Protein AF-A0A8S3I2V0-F1 (afdb_monomer)

InterPro domains:
  IPR012887 GDP-fucose pyrophosphorylase domain [PF07959] (1-203)

Foldseek 3Di:
DDFDPFKDKDFDCPPQPDPPPLPFQKEWEWEWAALVVLLQFKFFLADPVDRQATAAIDGSDHSVVCVVSVQWDDDDPGITGIGTGDMDGDPVLVVLLVVLCVVLVDQPDDDDCRVLQRQLAGPHHHDQQDDDPPDPPPSVSVSSNSNSVSRNPTHYTYRYRHGMDMAGNPDPVSVCCCQQVPDDNNVVVCVVVVNDNQPFDWDDDPVDPDTPGPDDD

Nearest PDB structures (foldseek):
  5mni-assembly2_F  TM=5.816E-01  e=1.303E-03  Escherichia coli K-12
  6v9a-assembly4_J  TM=5.677E-01  e=1.571E-03  Agrobacterium fabrum str. C58
  5w5r-assembly5_F  TM=5.601E-01  e=3.536E-03  Agrobacterium tumefaciens
  6shj-assembly1_B  TM=5.048E-01  e=1.015E-03  Escherichia coli
  6shj-assembly1_C  TM=6.170E-01  e=5.141E-03  Escherichia coli

pLDDT: mean 84.24, std 15.94, range [34.03, 98.38]

Radius of gyration: 20.26 Å; Cα contacts (8 Å, |Δi|>4): 371; chains: 1; bounding box: 52×44×58 Å

Sequence (217 aa):
FLCSSDTIELFDESHANTNWLLTDDFVAFAHPSSLTVGTQHGVFVLDPTDKKKCICVLQKPTIEQMKIHKAIWCHGEEEFVYTDSLFYFNMNVAQRLADVYRQEHNIQCEIDCYGDFMSALGICPLPRPVTKENDDNQQRTRIKQKIYDILLDCHLQVVILHKSSFNHTGTNDEYLDICCGIGKTGQEIFEELKLEKHVGCKVFDEGRHDTIDFWHG

Structure (mmCIF, N/CA/C/O backbone):
data_AF-A0A8S3I2V0-F1
#
_entry.id   AF-A0A8S3I2V0-F1
#
loop_
_atom_site.group_PDB
_atom_site.id
_atom_site.type_symbol
_atom_site.label_atom_id
_atom_site.label_alt_id
_atom_site.label_comp_id
_atom_site.label_asym_id
_atom_site.label_entity_id
_atom_site.label_seq_id
_atom_site.pdbx_PDB_ins_code
_atom_site.Cartn_x
_atom_site.Cartn_y
_atom_site.Cartn_z
_atom_site.occupancy
_atom_site.B_iso_or_equiv
_atom_site.auth_seq_id
_atom_site.auth_comp_id
_atom_site.auth_asym_id
_atom_site.auth_atom_id
_atom_site.pdbx_PDB_model_num
ATOM 1 N N . PHE A 1 1 ? -11.071 -8.416 -2.526 1.00 74.62 1 PHE A N 1
ATOM 2 C CA . PHE A 1 1 ? -9.981 -7.541 -2.980 1.00 74.62 1 PHE A CA 1
ATOM 3 C C . PHE A 1 1 ? -10.517 -6.134 -3.090 1.00 74.62 1 PHE A C 1
ATOM 5 O O . PHE A 1 1 ? -11.664 -5.971 -3.489 1.00 74.62 1 PHE A O 1
ATOM 12 N N . LEU A 1 2 ? -9.715 -5.169 -2.671 1.00 81.88 2 LEU A N 1
ATOM 13 C CA . LEU A 1 2 ? -9.926 -3.742 -2.792 1.00 81.88 2 LEU A CA 1
ATOM 14 C C . LEU A 1 2 ? -8.797 -3.215 -3.685 1.00 81.88 2 LEU A C 1
ATOM 16 O O . LEU A 1 2 ? -7.630 -3.511 -3.430 1.00 81.88 2 LEU A O 1
ATOM 20 N N . CYS A 1 3 ? -9.164 -2.502 -4.737 1.00 81.25 3 CYS A N 1
ATOM 21 C CA . CYS A 1 3 ? -8.258 -1.888 -5.703 1.00 81.25 3 CYS A CA 1
ATOM 22 C C . CYS A 1 3 ? -8.858 -0.549 -6.131 1.00 81.25 3 CYS A C 1
ATOM 24 O O . CYS A 1 3 ? -10.050 -0.307 -5.888 1.00 81.25 3 CYS A O 1
ATOM 26 N N . SER A 1 4 ? -8.054 0.304 -6.761 1.00 80.56 4 SER A N 1
ATOM 27 C CA . SER A 1 4 ? -8.584 1.508 -7.386 1.00 80.56 4 SER A CA 1
ATOM 28 C C . SER A 1 4 ? -9.512 1.133 -8.543 1.00 80.56 4 SER A C 1
ATOM 30 O O . SER A 1 4 ? -9.286 0.154 -9.253 1.00 80.56 4 SER A O 1
ATOM 32 N N . SER A 1 5 ? -10.593 1.889 -8.730 1.00 78.75 5 SER A N 1
ATOM 33 C CA . SER A 1 5 ? -11.563 1.608 -9.799 1.00 78.75 5 SER A CA 1
ATOM 34 C C . SER A 1 5 ? -11.052 1.976 -11.192 1.00 78.75 5 SER A C 1
ATOM 36 O O . SER A 1 5 ? -11.637 1.561 -12.187 1.00 78.75 5 SER A O 1
ATOM 38 N N . ASP A 1 6 ? -10.002 2.785 -11.254 1.00 81.62 6 ASP A N 1
ATOM 39 C CA . ASP A 1 6 ? -9.389 3.338 -12.456 1.00 81.62 6 ASP A CA 1
ATOM 40 C C . ASP A 1 6 ? -8.032 2.688 -12.751 1.00 81.62 6 ASP A C 1
ATOM 42 O O . ASP A 1 6 ? -7.135 3.344 -13.265 1.00 81.62 6 ASP A O 1
ATOM 46 N N . THR A 1 7 ? -7.839 1.415 -12.394 1.00 83.62 7 THR A N 1
ATOM 47 C CA . THR A 1 7 ? -6.552 0.736 -12.596 1.00 83.62 7 THR A CA 1
ATOM 48 C C . THR A 1 7 ? -6.709 -0.635 -13.229 1.00 83.62 7 THR A C 1
ATOM 50 O O . THR A 1 7 ? -7.611 -1.395 -12.872 1.00 83.62 7 THR A O 1
ATOM 53 N N . ILE A 1 8 ? -5.792 -0.971 -14.138 1.00 83.44 8 ILE A N 1
ATOM 54 C CA . ILE A 1 8 ? -5.632 -2.315 -14.698 1.00 83.44 8 ILE A CA 1
ATOM 55 C C . ILE A 1 8 ? -4.297 -2.889 -14.228 1.00 83.44 8 ILE A C 1
ATOM 57 O O . ILE A 1 8 ? -3.233 -2.322 -14.494 1.00 83.44 8 ILE A O 1
ATOM 61 N N . GLU A 1 9 ? -4.369 -4.039 -13.562 1.00 85.69 9 GLU A N 1
ATOM 62 C CA . GLU A 1 9 ? -3.207 -4.775 -13.069 1.00 85.69 9 GLU A CA 1
ATOM 63 C C . GLU A 1 9 ? -2.956 -6.015 -13.921 1.00 85.69 9 GLU A C 1
ATOM 65 O O . GLU A 1 9 ? -3.823 -6.883 -14.051 1.00 85.69 9 GLU A O 1
ATOM 70 N N . LEU A 1 10 ? -1.751 -6.107 -14.479 1.00 84.62 10 LEU A N 1
ATOM 71 C CA . LEU A 1 10 ? -1.267 -7.295 -15.173 1.00 84.62 10 LEU A CA 1
ATOM 72 C C . LEU A 1 10 ? -0.102 -7.866 -14.377 1.00 84.62 10 LEU A C 1
ATOM 74 O O . LEU A 1 10 ? 0.775 -7.131 -13.923 1.00 84.62 10 LEU A O 1
ATOM 78 N N . PHE A 1 11 ? -0.079 -9.178 -14.186 1.00 84.94 11 PHE A N 1
ATOM 79 C CA . PHE A 1 11 ? 1.040 -9.842 -13.535 1.00 84.94 11 PHE A CA 1
ATOM 80 C C . PHE A 1 11 ? 1.212 -11.265 -14.045 1.00 84.94 11 PHE A C 1
ATOM 82 O O . PHE A 1 11 ? 0.258 -11.950 -14.412 1.00 84.94 11 PHE A O 1
ATOM 89 N N . ASP A 1 12 ? 2.461 -11.712 -14.037 1.00 82.88 12 ASP A N 1
ATOM 90 C CA . ASP A 1 12 ? 2.842 -13.047 -14.466 1.00 82.88 12 ASP A CA 1
ATOM 91 C C . ASP A 1 12 ? 2.892 -14.002 -13.264 1.00 82.88 12 ASP A C 1
ATOM 93 O O . ASP A 1 12 ? 3.769 -13.906 -12.400 1.00 82.88 12 ASP A O 1
ATOM 97 N N . GLU A 1 13 ? 1.958 -14.953 -13.227 1.00 76.19 13 GLU A N 1
ATOM 98 C CA . GLU A 1 13 ? 1.896 -15.997 -12.198 1.00 76.19 13 GLU A CA 1
ATOM 99 C C . GLU A 1 13 ? 2.960 -17.094 -12.404 1.00 76.19 13 GLU A C 1
ATOM 101 O O . GLU A 1 13 ? 3.337 -17.779 -11.456 1.00 76.19 13 GLU A O 1
ATOM 106 N N . SER A 1 14 ? 3.522 -17.251 -13.610 1.00 69.06 14 SER A N 1
ATOM 107 C CA . SER A 1 14 ? 4.380 -18.399 -13.959 1.00 69.06 14 SER A CA 1
ATOM 108 C C . SER A 1 14 ? 5.682 -18.479 -13.152 1.00 69.06 14 SER A C 1
ATOM 110 O O . SER A 1 14 ? 6.210 -19.567 -12.909 1.00 69.06 14 SER A O 1
ATOM 112 N N . HIS A 1 15 ? 6.192 -17.333 -12.698 1.00 57.44 15 HIS A N 1
ATOM 113 C CA . HIS A 1 15 ? 7.356 -17.231 -11.808 1.00 57.44 15 HIS A CA 1
ATOM 114 C C . HIS A 1 15 ? 6.981 -16.916 -10.367 1.00 57.44 15 HIS A C 1
ATOM 116 O O . HIS A 1 15 ? 7.826 -16.924 -9.465 1.00 57.44 15 HIS A O 1
ATOM 122 N N . ALA A 1 16 ? 5.711 -16.620 -10.152 1.00 55.66 16 ALA A N 1
ATOM 123 C CA . ALA A 1 16 ? 5.170 -16.341 -8.861 1.00 55.66 16 ALA A CA 1
ATOM 124 C C . ALA A 1 16 ? 4.926 -17.718 -8.227 1.00 55.66 16 ALA A C 1
ATOM 126 O O . ALA A 1 16 ? 3.899 -18.348 -8.452 1.00 55.66 16 ALA A O 1
ATOM 127 N N . ASN A 1 17 ? 5.895 -18.220 -7.447 1.00 53.06 17 ASN A N 1
ATOM 128 C CA . ASN A 1 17 ? 5.735 -19.408 -6.594 1.00 53.06 17 ASN A CA 1
ATOM 129 C C . ASN A 1 17 ? 4.750 -19.064 -5.457 1.00 53.06 17 ASN A C 1
ATOM 131 O O . ASN A 1 17 ? 5.091 -18.963 -4.275 1.00 53.06 17 ASN A O 1
ATOM 135 N N . THR A 1 18 ? 3.542 -18.701 -5.865 1.00 56.50 18 THR A N 1
ATOM 136 C CA . THR A 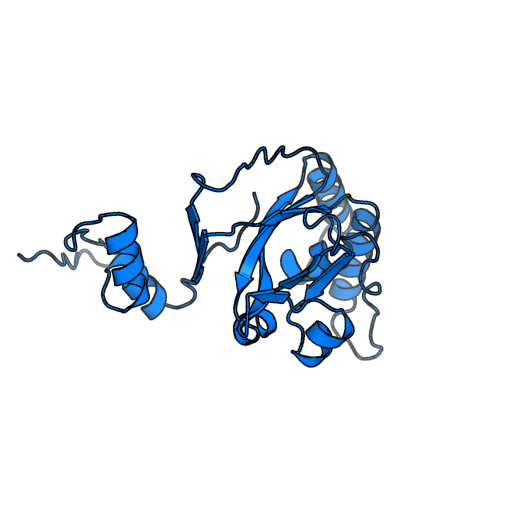1 18 ? 2.615 -17.859 -5.140 1.00 56.50 18 THR A CA 1
ATOM 137 C C . THR A 1 18 ? 1.563 -18.772 -4.567 1.00 56.50 18 THR A C 1
ATOM 139 O O . THR A 1 18 ? 0.452 -18.925 -5.049 1.00 56.50 18 THR A O 1
ATOM 142 N N . ASN A 1 19 ? 1.931 -19.395 -3.456 1.00 59.22 19 ASN A N 1
ATOM 143 C CA . ASN A 1 19 ? 0.922 -19.833 -2.514 1.00 59.22 19 ASN A CA 1
ATOM 144 C C . ASN A 1 19 ? 0.487 -18.587 -1.723 1.00 59.22 19 ASN A C 1
ATOM 146 O O . ASN A 1 19 ? 0.915 -18.377 -0.584 1.00 59.22 19 ASN A O 1
ATOM 150 N N . TRP A 1 20 ? -0.252 -17.685 -2.382 1.00 69.38 20 TRP A N 1
ATOM 151 C CA . TRP A 1 20 ? -0.827 -16.493 -1.760 1.00 69.38 20 TRP A CA 1
ATOM 152 C C . TRP A 1 20 ? -2.083 -16.903 -0.993 1.00 69.38 20 TRP A C 1
ATOM 154 O O . TRP A 1 20 ? -3.217 -16.646 -1.378 1.00 69.38 20 TRP A O 1
ATOM 164 N N . LEU A 1 21 ? -1.871 -17.622 0.106 1.00 72.94 21 LEU A N 1
ATOM 165 C CA . LEU A 1 21 ? -2.943 -17.947 1.031 1.00 72.94 21 LEU A CA 1
ATOM 166 C C . LEU A 1 21 ? -3.463 -16.642 1.644 1.00 72.94 21 LEU A C 1
ATOM 168 O O . LEU A 1 21 ? -2.719 -15.922 2.301 1.00 72.94 21 LEU A O 1
ATOM 172 N N . LEU A 1 22 ? -4.746 -16.346 1.430 1.00 81.19 22 LEU A N 1
ATOM 173 C CA . LEU A 1 22 ? -5.443 -15.200 2.025 1.00 81.19 22 LEU A CA 1
ATOM 174 C C . LEU A 1 22 ? -5.772 -15.458 3.505 1.00 81.19 22 LEU A C 1
ATOM 176 O O . LEU A 1 22 ? -6.939 -15.462 3.901 1.00 81.19 22 LEU A O 1
ATOM 180 N N . THR A 1 23 ? -4.753 -15.773 4.303 1.00 82.50 23 THR A N 1
ATOM 181 C CA . THR A 1 23 ? -4.916 -16.224 5.694 1.00 82.50 23 THR A CA 1
ATOM 182 C C . THR A 1 23 ? -4.760 -15.115 6.722 1.00 82.50 23 THR A C 1
ATOM 184 O O . THR A 1 23 ? -5.344 -15.231 7.796 1.00 82.50 23 THR A O 1
ATOM 187 N N . ASP A 1 24 ? -4.011 -14.061 6.401 1.00 90.38 24 ASP A N 1
ATOM 188 C CA . ASP A 1 24 ? -3.806 -12.929 7.307 1.00 90.38 24 ASP A CA 1
ATOM 189 C C . ASP A 1 24 ? -4.970 -11.926 7.254 1.00 90.38 24 ASP A C 1
ATOM 191 O O . ASP A 1 24 ? -5.855 -11.995 6.391 1.00 90.38 24 ASP A O 1
ATOM 195 N N . ASP A 1 25 ? -4.993 -10.998 8.216 1.00 95.88 25 ASP A N 1
ATOM 196 C CA . ASP A 1 25 ? -6.011 -9.947 8.278 1.00 95.88 25 ASP A CA 1
ATOM 197 C C . ASP A 1 25 ? -5.986 -9.069 7.038 1.00 95.88 25 ASP A C 1
ATOM 199 O O . ASP A 1 25 ? -7.052 -8.758 6.508 1.00 95.88 25 ASP A O 1
ATOM 203 N N . PHE A 1 26 ? -4.780 -8.740 6.571 1.00 96.31 26 PHE A N 1
ATOM 204 C CA . PHE A 1 26 ? -4.513 -8.071 5.311 1.00 96.31 26 PHE A CA 1
ATOM 205 C C . PHE A 1 26 ? -3.513 -8.862 4.471 1.00 96.31 26 PHE A C 1
ATOM 207 O O . PHE A 1 26 ? -2.473 -9.307 4.959 1.00 96.31 26 PHE A O 1
ATOM 214 N N . VAL A 1 27 ? -3.795 -8.946 3.173 1.00 94.69 27 VAL A N 1
ATOM 215 C CA . VAL A 1 27 ? -2.834 -9.388 2.160 1.00 94.69 27 VAL A CA 1
ATOM 216 C C . VAL A 1 27 ? -2.742 -8.304 1.100 1.00 94.69 27 VAL A C 1
ATOM 218 O O . VAL A 1 27 ? -3.693 -8.098 0.348 1.00 94.69 27 VAL A O 1
ATOM 221 N N . ALA A 1 28 ? -1.620 -7.594 1.060 1.00 94.19 28 ALA A N 1
ATOM 222 C CA . ALA A 1 28 ? -1.368 -6.531 0.096 1.00 94.19 28 ALA A CA 1
ATOM 223 C C . ALA A 1 28 ? -0.435 -7.003 -1.018 1.00 94.19 28 ALA A C 1
ATOM 225 O O . ALA A 1 28 ? 0.436 -7.848 -0.804 1.00 94.19 28 ALA A O 1
ATOM 226 N N . PHE A 1 29 ? -0.625 -6.447 -2.206 1.00 92.56 29 PHE A N 1
ATOM 227 C CA . PHE A 1 29 ? 0.135 -6.792 -3.394 1.00 92.56 29 PHE A CA 1
ATOM 228 C C . PHE A 1 29 ? 1.067 -5.636 -3.725 1.00 92.56 29 PHE A C 1
ATOM 230 O O . PHE A 1 29 ? 0.702 -4.465 -3.613 1.00 92.56 29 PHE A O 1
ATOM 237 N N . ALA A 1 30 ? 2.311 -5.990 -4.029 1.00 93.19 30 ALA A N 1
ATOM 238 C CA . ALA A 1 30 ? 3.397 -5.044 -4.166 1.00 93.19 30 ALA A CA 1
ATOM 239 C C . ALA A 1 30 ? 4.087 -5.173 -5.519 1.00 93.19 30 ALA A C 1
ATOM 241 O O . ALA A 1 30 ? 4.508 -6.268 -5.907 1.00 93.19 30 ALA A O 1
ATOM 242 N N . HIS A 1 31 ? 4.280 -4.035 -6.178 1.00 92.31 31 HIS A N 1
ATOM 243 C CA . HIS A 1 31 ? 4.950 -3.942 -7.472 1.00 92.31 31 HIS A CA 1
ATOM 244 C C . HIS A 1 31 ? 6.342 -3.328 -7.308 1.00 92.31 31 HIS A C 1
ATOM 246 O O . HIS A 1 31 ? 6.478 -2.335 -6.589 1.00 92.31 31 HIS A O 1
ATOM 252 N N . PRO A 1 32 ? 7.388 -3.882 -7.948 1.00 93.44 32 PRO A N 1
ATOM 253 C CA . PRO A 1 32 ? 8.646 -3.167 -8.089 1.00 93.44 32 PRO A CA 1
ATOM 254 C C . PRO A 1 32 ? 8.429 -1.944 -8.990 1.00 93.44 32 PRO A C 1
ATOM 256 O O . PRO A 1 32 ? 8.046 -2.072 -10.149 1.00 93.44 32 PRO A O 1
ATOM 259 N N . SER A 1 33 ? 8.702 -0.763 -8.449 1.00 94.00 33 SER A N 1
ATOM 260 C CA . SER A 1 33 ? 8.415 0.524 -9.077 1.00 94.00 33 SER A CA 1
ATOM 261 C C . SER A 1 33 ? 9.605 1.467 -8.968 1.00 94.00 33 SER A C 1
ATOM 263 O O . SER A 1 33 ? 10.421 1.370 -8.047 1.00 94.00 33 SER A O 1
ATOM 265 N N . SER A 1 34 ? 9.693 2.425 -9.892 1.00 95.25 34 SER A N 1
ATOM 266 C CA . SER A 1 34 ? 10.702 3.482 -9.810 1.00 95.25 34 SER A CA 1
ATOM 267 C C . SER A 1 34 ? 10.489 4.354 -8.568 1.00 95.25 34 SER A C 1
ATOM 269 O O . SER A 1 34 ? 9.375 4.479 -8.049 1.00 95.25 34 SER A O 1
ATOM 271 N N . LEU A 1 35 ? 11.551 5.024 -8.112 1.00 97.12 35 LEU A N 1
ATOM 272 C CA . LEU A 1 35 ? 11.456 5.952 -6.980 1.00 97.12 35 LEU A CA 1
ATOM 273 C C . LEU A 1 35 ? 10.442 7.074 -7.232 1.00 97.12 35 LEU A C 1
ATOM 275 O O . LEU A 1 35 ? 9.749 7.492 -6.310 1.00 97.12 35 LEU A O 1
ATOM 279 N N . THR A 1 36 ? 10.323 7.535 -8.481 1.00 96.06 36 THR A N 1
ATOM 280 C CA . THR A 1 36 ? 9.356 8.567 -8.874 1.00 96.06 36 THR A CA 1
ATOM 281 C C . THR A 1 36 ? 7.922 8.093 -8.660 1.00 96.06 36 THR A C 1
ATOM 283 O O . THR A 1 36 ? 7.152 8.802 -8.014 1.00 96.06 36 THR A O 1
ATOM 286 N N . VAL A 1 37 ? 7.580 6.880 -9.111 1.00 93.62 37 VAL A N 1
ATOM 287 C CA . VAL A 1 37 ? 6.254 6.279 -8.865 1.00 93.62 37 VAL A CA 1
ATOM 288 C C . VAL A 1 37 ? 6.007 6.127 -7.364 1.00 93.62 37 VAL A C 1
ATOM 290 O O . VAL A 1 37 ? 4.934 6.473 -6.874 1.00 93.62 37 VAL A O 1
ATOM 293 N N . GLY A 1 38 ? 7.030 5.725 -6.604 1.00 96.19 38 GLY A N 1
ATOM 294 C CA . GLY A 1 38 ? 6.955 5.644 -5.146 1.00 96.19 38 GLY A CA 1
ATOM 295 C C . GLY A 1 38 ? 6.522 6.945 -4.465 1.00 96.19 38 GLY A C 1
ATOM 296 O O . GLY A 1 38 ? 5.898 6.892 -3.412 1.00 96.19 38 GLY A O 1
ATOM 297 N N . THR A 1 39 ? 6.805 8.116 -5.047 1.00 96.69 39 THR A N 1
ATOM 298 C CA . THR A 1 39 ? 6.374 9.399 -4.457 1.00 96.69 39 THR A CA 1
ATOM 299 C C . THR A 1 39 ? 4.882 9.684 -4.615 1.00 96.69 39 THR A C 1
ATOM 301 O O . THR A 1 39 ? 4.347 10.578 -3.963 1.00 96.69 39 THR A O 1
ATOM 304 N N . GLN A 1 40 ? 4.203 8.919 -5.467 1.00 92.69 40 GLN A N 1
ATOM 305 C CA . GLN A 1 40 ? 2.785 9.078 -5.786 1.00 92.69 40 GLN A CA 1
ATOM 306 C C . GLN A 1 40 ? 1.916 7.957 -5.198 1.00 92.69 40 GLN A C 1
ATOM 308 O O . GLN A 1 40 ? 0.695 8.101 -5.158 1.00 92.69 40 GLN A O 1
ATOM 313 N N . HIS A 1 41 ? 2.542 6.895 -4.689 1.00 93.56 41 HIS A N 1
ATOM 314 C CA . HIS A 1 41 ? 1.903 5.680 -4.187 1.00 93.56 41 HIS A CA 1
ATOM 315 C C . HIS A 1 41 ? 2.246 5.403 -2.718 1.00 93.56 41 HIS A C 1
ATOM 317 O O . HIS A 1 41 ? 3.121 6.046 -2.124 1.00 93.56 41 HIS A O 1
ATOM 323 N N . GLY A 1 42 ? 1.551 4.444 -2.112 1.00 95.31 42 GLY A N 1
ATOM 324 C CA . GLY A 1 42 ? 2.015 3.819 -0.886 1.00 95.31 42 GLY A CA 1
ATOM 325 C C . GLY A 1 42 ? 3.277 3.000 -1.160 1.00 95.31 42 GLY A C 1
ATOM 326 O O . GLY A 1 42 ? 3.410 2.374 -2.208 1.00 95.31 42 GLY A O 1
ATOM 327 N N . VAL A 1 43 ? 4.235 3.013 -0.234 1.00 97.94 43 VAL A N 1
ATOM 328 C CA . VAL A 1 43 ? 5.491 2.257 -0.336 1.00 97.94 43 VAL A CA 1
ATOM 329 C C . VAL A 1 43 ? 5.625 1.333 0.863 1.00 97.94 43 VAL A C 1
ATOM 331 O O . VAL A 1 43 ? 5.663 1.786 2.010 1.00 97.94 43 VAL A O 1
ATOM 334 N N . PHE A 1 44 ? 5.753 0.036 0.599 1.00 98.00 44 PHE A N 1
ATOM 335 C CA . PHE A 1 44 ? 6.005 -0.961 1.629 1.00 98.00 44 PHE A CA 1
ATOM 336 C C . PHE A 1 44 ? 7.474 -0.956 2.047 1.00 98.00 44 PHE A C 1
ATOM 338 O O . PHE A 1 44 ? 8.386 -1.143 1.236 1.00 98.00 44 PHE A O 1
ATOM 345 N N . VAL A 1 45 ? 7.705 -0.815 3.348 1.00 98.12 45 VAL A N 1
ATOM 346 C CA . VAL A 1 45 ? 9.009 -1.064 3.960 1.00 98.12 45 VAL A CA 1
ATOM 347 C C . VAL A 1 45 ? 9.040 -2.528 4.371 1.00 98.12 45 VAL A C 1
ATOM 349 O O . VAL A 1 45 ? 8.434 -2.897 5.371 1.00 98.12 45 VAL A O 1
ATOM 352 N N . LEU A 1 46 ? 9.699 -3.381 3.590 1.00 97.25 46 LEU A N 1
ATOM 353 C CA . LEU A 1 46 ? 9.707 -4.828 3.833 1.00 97.25 46 LEU A CA 1
ATOM 354 C C . LEU A 1 46 ? 10.884 -5.255 4.710 1.00 97.25 46 LEU A C 1
ATOM 356 O O . LEU A 1 46 ? 11.951 -4.638 4.691 1.00 97.25 46 LEU A O 1
ATOM 360 N N . ASP A 1 47 ? 10.703 -6.345 5.451 1.00 95.44 47 ASP A N 1
ATOM 361 C CA . ASP A 1 47 ? 11.792 -6.969 6.194 1.00 95.44 47 ASP A CA 1
ATOM 362 C C . ASP A 1 47 ? 12.840 -7.544 5.207 1.00 95.44 47 ASP A C 1
ATOM 364 O O . ASP A 1 47 ? 12.485 -8.275 4.274 1.00 95.44 47 ASP A O 1
ATOM 368 N N . PRO A 1 48 ? 14.141 -7.235 5.374 1.00 92.94 48 PRO A N 1
ATOM 369 C CA . PRO A 1 48 ? 15.192 -7.704 4.471 1.00 92.94 48 PRO A CA 1
ATOM 370 C C . PRO A 1 48 ? 15.404 -9.223 4.499 1.00 92.94 48 PRO A C 1
ATOM 372 O O . PRO A 1 48 ? 15.948 -9.779 3.542 1.00 92.94 48 PRO A O 1
ATOM 375 N N . THR A 1 49 ? 14.997 -9.888 5.580 1.00 93.75 49 THR A N 1
ATOM 376 C CA . THR A 1 49 ? 15.126 -11.338 5.780 1.00 93.75 49 THR A CA 1
ATOM 377 C C . THR A 1 49 ? 13.886 -12.107 5.333 1.00 93.75 49 THR A C 1
ATOM 379 O O . THR A 1 49 ? 14.014 -13.230 4.846 1.00 93.75 49 THR A O 1
ATOM 382 N N . ASP A 1 50 ? 12.703 -11.500 5.439 1.00 92.62 50 ASP A N 1
ATOM 383 C CA . ASP A 1 50 ? 11.430 -12.082 5.013 1.00 92.62 50 ASP A CA 1
ATOM 384 C C . ASP A 1 50 ? 10.557 -11.023 4.338 1.00 92.62 50 ASP A C 1
ATOM 386 O O . ASP A 1 50 ? 9.755 -10.342 4.973 1.00 92.62 50 ASP A O 1
ATOM 390 N N . LYS A 1 51 ? 10.674 -10.918 3.013 1.00 89.38 51 LYS A N 1
ATOM 391 C CA . LYS A 1 51 ? 9.978 -9.892 2.225 1.00 89.38 51 LYS A CA 1
ATOM 392 C C . LYS A 1 51 ? 8.448 -10.019 2.225 1.00 89.38 51 LYS A C 1
ATOM 394 O O . LYS A 1 51 ? 7.780 -9.148 1.681 1.00 89.38 51 LYS A O 1
ATOM 399 N N . LYS A 1 52 ? 7.883 -11.081 2.815 1.00 89.88 52 LYS A N 1
ATOM 400 C CA . LYS A 1 52 ? 6.433 -11.178 3.049 1.00 89.88 52 LYS A CA 1
ATOM 401 C C . LYS A 1 52 ? 5.982 -10.325 4.229 1.00 89.88 52 LYS A C 1
ATOM 403 O O . LYS A 1 52 ? 4.797 -10.022 4.338 1.00 89.88 52 LYS A O 1
ATOM 408 N N . LYS A 1 53 ? 6.907 -9.955 5.115 1.00 93.31 53 LYS A N 1
ATOM 409 C CA . LYS A 1 53 ? 6.636 -9.130 6.287 1.00 93.31 53 LYS A CA 1
ATOM 410 C C . LYS A 1 53 ? 6.880 -7.668 5.969 1.00 93.31 53 LYS A C 1
ATOM 412 O O . LYS A 1 53 ? 7.943 -7.284 5.482 1.00 93.31 53 LYS A O 1
ATOM 417 N N . CYS A 1 54 ? 5.893 -6.852 6.308 1.00 96.12 54 CYS A N 1
ATOM 418 C CA . CYS A 1 54 ? 5.971 -5.408 6.195 1.00 96.12 54 CYS A CA 1
ATOM 419 C C . CYS A 1 54 ? 6.294 -4.793 7.560 1.00 96.12 54 CYS A C 1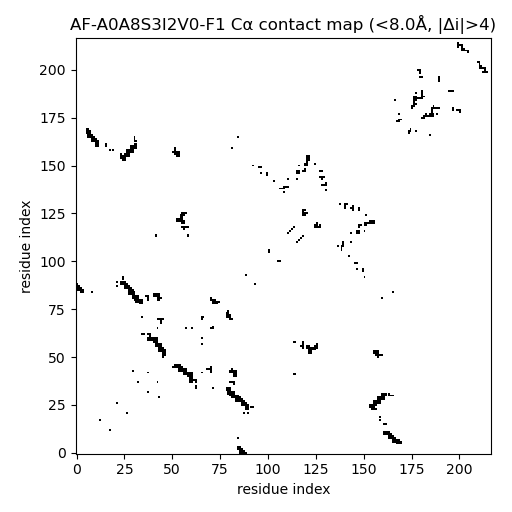
ATOM 421 O O . CYS A 1 54 ? 5.601 -5.041 8.548 1.00 96.12 54 CYS A O 1
ATOM 423 N N . ILE A 1 55 ? 7.337 -3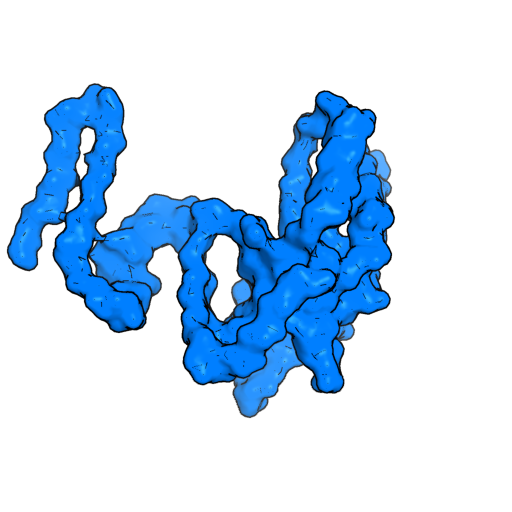.969 7.615 1.00 97.25 55 ILE A N 1
ATOM 424 C CA . ILE A 1 55 ? 7.675 -3.144 8.774 1.00 97.25 55 ILE A CA 1
ATOM 425 C C . ILE A 1 55 ? 6.644 -2.026 8.916 1.00 97.25 55 ILE A C 1
ATOM 427 O O . ILE A 1 55 ? 6.030 -1.908 9.969 1.00 97.25 55 ILE A O 1
ATOM 431 N N . CYS A 1 56 ? 6.415 -1.249 7.858 1.00 96.81 56 CYS A N 1
ATOM 432 C CA . CYS A 1 56 ? 5.395 -0.203 7.808 1.00 96.81 56 CYS A CA 1
ATOM 433 C C . CYS A 1 56 ? 5.061 0.170 6.362 1.00 96.81 56 CYS A C 1
ATOM 435 O O . CYS A 1 56 ? 5.807 -0.170 5.439 1.00 96.81 56 CYS A O 1
ATOM 437 N N . VAL A 1 57 ? 3.956 0.889 6.170 1.00 97.31 57 VAL A N 1
ATOM 438 C CA . VAL A 1 57 ? 3.551 1.414 4.861 1.00 97.31 57 VAL A CA 1
ATOM 439 C C . VAL A 1 57 ? 3.675 2.933 4.864 1.00 97.31 57 VAL A C 1
ATOM 441 O O . VAL A 1 57 ? 2.981 3.624 5.609 1.00 97.31 57 VAL A O 1
ATOM 444 N N . LEU A 1 58 ? 4.566 3.464 4.030 1.00 97.06 58 LEU A N 1
ATOM 445 C CA . LEU A 1 58 ? 4.703 4.901 3.808 1.00 97.06 58 LEU A CA 1
ATOM 446 C C . LEU A 1 58 ? 3.635 5.374 2.826 1.00 97.06 58 LEU A C 1
ATOM 448 O O . LEU A 1 58 ? 3.396 4.701 1.836 1.00 97.06 58 LEU A O 1
ATOM 452 N N . GLN A 1 59 ? 3.029 6.536 3.057 1.00 94.94 59 GLN A N 1
ATOM 453 C CA . GLN A 1 59 ? 1.965 7.067 2.197 1.00 94.94 59 GLN A CA 1
ATOM 454 C C . GLN A 1 59 ? 2.466 8.268 1.400 1.00 94.94 59 GLN A C 1
ATOM 456 O O . GLN A 1 59 ? 2.736 9.316 1.990 1.00 94.94 59 GLN A O 1
ATOM 461 N N . LYS A 1 60 ? 2.612 8.093 0.077 1.00 95.12 60 LYS A N 1
ATOM 462 C CA . LYS A 1 60 ? 3.152 9.093 -0.865 1.00 95.12 60 LYS A CA 1
ATOM 463 C C . LYS A 1 60 ? 4.442 9.758 -0.342 1.00 95.12 60 LYS A C 1
ATOM 465 O O . LYS A 1 60 ? 4.495 10.985 -0.217 1.00 95.12 60 LYS A O 1
ATOM 470 N N . PRO A 1 61 ? 5.457 8.967 0.070 1.00 97.38 61 PRO A N 1
ATOM 471 C CA . PRO A 1 61 ? 6.650 9.501 0.716 1.00 97.38 61 PRO A CA 1
ATOM 472 C C . PRO A 1 61 ? 7.547 10.280 -0.247 1.00 97.38 61 PRO A C 1
ATOM 474 O O . PRO A 1 61 ? 7.580 10.030 -1.447 1.00 97.38 61 PRO A O 1
ATOM 477 N N . THR A 1 62 ? 8.386 11.160 0.293 1.00 98.12 62 THR A N 1
ATOM 478 C CA . THR A 1 62 ? 9.539 11.676 -0.454 1.00 98.12 62 THR A CA 1
ATOM 479 C C . THR A 1 62 ? 10.618 10.600 -0.602 1.00 98.12 62 THR A C 1
ATOM 481 O O . THR A 1 62 ? 10.686 9.644 0.177 1.00 98.12 62 THR A O 1
ATOM 484 N N . ILE A 1 63 ? 11.529 10.777 -1.561 1.00 98.06 63 ILE A N 1
ATOM 485 C CA . ILE A 1 63 ? 12.672 9.869 -1.748 1.00 98.06 63 ILE A CA 1
ATOM 486 C C . ILE A 1 63 ? 13.540 9.813 -0.480 1.00 98.06 63 ILE A C 1
ATOM 488 O O . ILE A 1 63 ? 14.025 8.750 -0.093 1.00 98.06 63 ILE A O 1
ATOM 492 N N . GLU A 1 64 ? 13.712 10.932 0.222 1.00 98.19 64 GLU A N 1
ATOM 493 C CA . GLU A 1 64 ? 14.441 10.988 1.492 1.00 98.19 64 GLU A CA 1
ATOM 494 C C . GLU A 1 64 ? 13.754 10.148 2.569 1.00 98.19 64 GLU A C 1
ATOM 496 O O . GLU A 1 64 ? 14.429 9.427 3.303 1.00 98.19 64 GLU A O 1
ATOM 501 N N . GLN A 1 65 ? 12.420 10.185 2.647 1.00 97.69 65 GLN A N 1
ATOM 502 C CA . GLN A 1 65 ? 11.671 9.333 3.570 1.00 97.69 65 GLN A CA 1
ATOM 503 C C . GLN A 1 65 ? 11.855 7.851 3.224 1.00 97.69 65 GLN A C 1
ATOM 505 O O . GLN A 1 65 ? 12.103 7.062 4.137 1.00 97.69 65 GLN A O 1
ATOM 510 N N . MET A 1 66 ? 11.824 7.480 1.939 1.00 98.38 66 MET A N 1
ATOM 511 C CA . MET A 1 66 ? 12.117 6.106 1.502 1.00 98.38 66 MET A CA 1
ATOM 512 C C . MET A 1 66 ? 13.531 5.673 1.917 1.00 98.38 66 MET A C 1
ATOM 514 O O . MET A 1 66 ? 13.712 4.564 2.420 1.00 98.38 66 MET A O 1
ATOM 518 N N . LYS A 1 67 ? 14.531 6.556 1.777 1.00 97.62 67 LYS A N 1
ATOM 519 C CA . LYS A 1 67 ? 15.919 6.304 2.207 1.00 97.62 67 LYS A CA 1
ATOM 520 C C . LYS A 1 67 ? 16.028 6.104 3.717 1.00 97.62 67 LYS A C 1
ATOM 522 O O . LYS A 1 67 ? 16.613 5.119 4.159 1.00 97.62 67 LYS A O 1
ATOM 527 N N . ILE A 1 68 ? 15.442 7.008 4.507 1.00 97.50 68 ILE A N 1
ATOM 528 C CA . ILE A 1 68 ? 15.473 6.961 5.981 1.00 97.50 68 ILE A CA 1
ATOM 529 C C . ILE A 1 68 ? 14.862 5.657 6.500 1.00 97.50 68 ILE A C 1
ATOM 531 O O . ILE A 1 68 ? 15.423 5.025 7.395 1.00 97.50 68 ILE A O 1
ATOM 535 N N . HIS A 1 69 ? 13.749 5.231 5.905 1.00 97.00 69 HIS A N 1
ATOM 536 C CA . HIS A 1 69 ? 13.053 4.007 6.297 1.00 97.00 69 HIS A CA 1
ATOM 537 C C . HIS A 1 69 ? 13.622 2.747 5.634 1.00 97.00 69 HIS A C 1
ATOM 539 O O . HIS A 1 69 ? 13.114 1.662 5.889 1.00 97.00 69 HIS A O 1
ATOM 545 N N . LYS A 1 70 ? 14.683 2.861 4.820 1.00 97.19 70 LYS A N 1
ATOM 546 C CA . LYS A 1 70 ? 15.300 1.739 4.088 1.00 97.19 70 LYS A CA 1
ATOM 547 C C . LYS A 1 70 ? 14.308 0.994 3.184 1.00 97.19 70 LYS A C 1
ATOM 549 O O . LYS A 1 70 ? 14.360 -0.224 3.063 1.00 97.19 70 LYS A O 1
ATOM 554 N N . ALA A 1 71 ? 13.410 1.741 2.547 1.00 97.81 71 ALA A N 1
ATOM 555 C CA . ALA A 1 71 ? 12.423 1.211 1.612 1.00 97.81 71 ALA A CA 1
ATOM 556 C C . ALA A 1 71 ? 12.996 0.957 0.206 1.00 97.81 71 ALA A C 1
ATOM 558 O O . ALA A 1 71 ? 12.363 0.271 -0.590 1.00 97.81 71 ALA A O 1
ATOM 559 N N . ILE A 1 72 ? 14.162 1.535 -0.108 1.00 98.12 72 ILE A N 1
ATOM 560 C CA . ILE A 1 72 ? 14.808 1.434 -1.422 1.00 98.12 72 ILE A CA 1
ATOM 561 C C . ILE A 1 72 ? 15.598 0.129 -1.524 1.00 98.12 72 ILE A C 1
ATOM 563 O O . ILE A 1 72 ? 16.411 -0.194 -0.656 1.00 98.12 72 ILE A O 1
ATOM 567 N N . TRP A 1 73 ? 15.370 -0.584 -2.620 1.00 96.50 73 TRP A N 1
ATOM 568 C CA . TRP A 1 73 ? 16.034 -1.824 -2.995 1.00 96.50 73 TRP A CA 1
ATOM 569 C C . TRP A 1 73 ? 16.902 -1.605 -4.228 1.00 96.50 73 TRP A C 1
ATOM 571 O O . TRP A 1 73 ? 16.635 -0.714 -5.029 1.00 96.50 73 TRP A O 1
ATOM 581 N N . CYS A 1 74 ? 17.915 -2.454 -4.395 1.00 94.06 74 CYS A N 1
ATOM 582 C CA . CYS A 1 74 ? 18.799 -2.418 -5.554 1.00 94.06 74 CYS A CA 1
ATOM 583 C C . CYS A 1 74 ? 18.800 -3.766 -6.276 1.00 94.06 74 CYS A C 1
ATOM 585 O O . CYS A 1 74 ? 18.924 -4.821 -5.641 1.00 94.06 74 CYS A O 1
ATOM 587 N N . HIS A 1 75 ? 18.708 -3.728 -7.602 1.00 87.50 75 HIS A N 1
ATOM 588 C CA . HIS A 1 75 ? 19.025 -4.854 -8.475 1.00 87.50 75 HIS A CA 1
ATOM 589 C C . HIS A 1 75 ? 20.171 -4.435 -9.401 1.00 87.50 75 HIS A C 1
ATOM 591 O O . HIS A 1 75 ? 19.969 -3.753 -10.399 1.00 87.50 75 HIS A O 1
ATOM 597 N N . GLY A 1 76 ? 21.405 -4.789 -9.031 1.00 90.56 76 GLY A N 1
ATOM 598 C CA . GLY A 1 76 ? 22.586 -4.209 -9.673 1.00 90.56 76 GLY A CA 1
ATOM 599 C C . GLY A 1 76 ? 22.708 -2.721 -9.336 1.00 90.56 76 GLY A C 1
ATOM 600 O O . GLY A 1 76 ? 22.762 -2.373 -8.158 1.00 90.56 76 GLY A O 1
ATOM 601 N N . GLU A 1 77 ? 22.748 -1.867 -10.359 1.00 90.75 77 GLU A N 1
ATOM 602 C CA . GLU A 1 77 ? 22.809 -0.402 -10.216 1.00 90.75 77 GLU A CA 1
ATOM 603 C C . GLU A 1 77 ? 21.420 0.261 -10.183 1.00 90.75 77 GLU A C 1
ATOM 605 O O . GLU A 1 77 ? 21.313 1.452 -9.895 1.00 90.75 77 GLU A O 1
ATOM 610 N N . GLU A 1 78 ? 20.351 -0.491 -10.458 1.00 92.81 78 GLU A N 1
ATOM 611 C CA . GLU A 1 78 ? 18.994 0.051 -10.528 1.00 92.81 78 GLU A CA 1
ATOM 612 C C . GLU A 1 78 ? 18.331 0.078 -9.146 1.00 92.81 78 GLU A C 1
ATOM 614 O O . GLU A 1 78 ? 18.210 -0.952 -8.473 1.00 92.81 78 GLU A O 1
ATOM 619 N N . GLU A 1 79 ? 17.887 1.268 -8.733 1.00 96.94 79 GLU A N 1
ATOM 620 C CA . GLU A 1 79 ? 17.120 1.489 -7.507 1.00 96.94 79 GLU A CA 1
ATOM 621 C C . GLU A 1 79 ? 15.613 1.400 -7.769 1.00 96.94 79 GLU A C 1
ATOM 623 O O . GLU A 1 79 ? 15.089 1.987 -8.718 1.00 96.94 79 GLU A O 1
ATOM 628 N N . PHE A 1 80 ? 14.899 0.713 -6.880 1.00 96.75 80 PHE A N 1
ATOM 629 C CA . PHE A 1 80 ? 13.448 0.566 -6.949 1.00 96.75 80 PHE A CA 1
ATOM 630 C C . PHE A 1 80 ? 12.824 0.478 -5.551 1.00 96.75 80 PHE A C 1
ATOM 632 O O . PHE A 1 80 ? 13.508 0.291 -4.543 1.00 96.75 80 PHE A O 1
ATOM 639 N N . VAL A 1 81 ? 11.505 0.613 -5.486 1.00 97.81 81 VAL A N 1
ATOM 640 C CA . VAL A 1 81 ? 10.693 0.457 -4.270 1.00 97.81 81 VAL A CA 1
ATOM 641 C C . VAL A 1 81 ? 9.538 -0.500 -4.528 1.00 97.81 81 VAL A C 1
ATOM 643 O O . VAL A 1 81 ? 9.194 -0.760 -5.675 1.00 97.81 81 VAL A O 1
ATOM 646 N N . TYR A 1 82 ? 8.934 -1.024 -3.463 1.00 97.06 82 TYR A N 1
ATOM 647 C CA . TYR A 1 82 ? 7.719 -1.828 -3.557 1.00 97.06 82 TYR A CA 1
ATOM 648 C C . TYR A 1 82 ? 6.500 -0.953 -3.291 1.00 97.06 82 TYR A C 1
ATOM 650 O O . TYR A 1 82 ? 6.280 -0.554 -2.146 1.00 97.06 82 TYR A O 1
ATOM 658 N N . THR A 1 83 ? 5.737 -0.637 -4.333 1.00 95.94 83 THR A N 1
ATOM 659 C CA . THR A 1 83 ? 4.535 0.200 -4.219 1.00 95.94 83 THR A CA 1
ATOM 660 C C . THR A 1 83 ? 3.273 -0.627 -4.060 1.00 95.94 83 THR A C 1
ATOM 662 O O . THR A 1 83 ? 3.222 -1.768 -4.521 1.00 95.94 83 THR A O 1
ATOM 665 N N . ASP A 1 84 ? 2.267 -0.042 -3.420 1.00 93.19 84 ASP A N 1
ATOM 666 C CA . ASP A 1 84 ? 0.929 -0.613 -3.312 1.00 93.19 84 ASP A CA 1
ATOM 667 C C . ASP A 1 84 ? 0.153 -0.579 -4.631 1.00 93.19 84 ASP A C 1
ATOM 669 O O . ASP A 1 84 ? 0.394 0.249 -5.511 1.00 93.19 84 ASP A O 1
ATOM 673 N N . SER A 1 85 ? -0.777 -1.524 -4.757 1.00 88.62 85 SER A N 1
ATOM 674 C CA . SER A 1 85 ? -1.701 -1.626 -5.885 1.00 88.62 85 SER A CA 1
ATOM 675 C C . SER A 1 85 ? -3.092 -2.032 -5.424 1.00 88.62 85 SER A C 1
ATOM 677 O O . SER A 1 85 ? -4.001 -1.208 -5.360 1.00 88.62 85 SER A O 1
ATOM 679 N N . LEU A 1 86 ? -3.233 -3.269 -4.962 1.00 90.31 86 LEU A N 1
ATOM 680 C CA . LEU A 1 86 ? -4.449 -3.825 -4.405 1.00 90.31 86 LEU A CA 1
ATOM 681 C C . LEU A 1 86 ? -4.156 -4.541 -3.096 1.00 90.31 86 LEU A C 1
ATOM 683 O O . LEU A 1 86 ? -3.037 -4.969 -2.795 1.00 90.31 86 LEU A O 1
ATOM 687 N N . PHE A 1 87 ? -5.204 -4.716 -2.307 1.00 93.25 87 PHE A N 1
ATOM 688 C CA . PHE A 1 87 ? -5.126 -5.513 -1.099 1.00 93.25 87 PHE A CA 1
ATOM 689 C C . PHE A 1 87 ? -6.430 -6.233 -0.812 1.00 93.25 87 PHE A C 1
ATOM 691 O O . PHE A 1 87 ? -7.519 -5.876 -1.252 1.00 93.25 87 PHE A O 1
ATOM 698 N N . TYR A 1 88 ? -6.325 -7.299 -0.049 1.00 93.88 88 TYR A N 1
ATOM 699 C CA . TYR A 1 88 ? -7.440 -7.993 0.555 1.00 93.88 88 TYR A CA 1
ATOM 700 C C . TYR A 1 88 ? -7.413 -7.736 2.055 1.00 93.88 88 TYR A C 1
ATOM 702 O O . TYR A 1 88 ? -6.339 -7.649 2.645 1.00 93.88 88 TYR A O 1
ATOM 710 N N . PHE A 1 89 ? -8.590 -7.676 2.667 1.00 95.62 89 PHE A N 1
ATOM 711 C CA . PHE A 1 89 ? -8.733 -7.885 4.096 1.00 95.62 89 PHE A CA 1
ATOM 712 C C . PHE A 1 89 ? -9.880 -8.845 4.382 1.00 95.62 89 PHE A C 1
ATOM 714 O O . PHE A 1 89 ? -10.843 -8.935 3.614 1.00 95.62 89 PHE A O 1
ATOM 721 N N . ASN A 1 90 ? -9.767 -9.585 5.481 1.00 95.25 90 ASN A N 1
ATOM 722 C CA . ASN A 1 90 ? -10.727 -10.626 5.819 1.00 95.25 90 ASN A CA 1
ATOM 723 C C . ASN A 1 90 ? -12.062 -10.069 6.357 1.00 95.25 90 ASN A C 1
ATOM 725 O O . ASN A 1 90 ? -12.227 -8.881 6.645 1.00 95.25 90 ASN A O 1
ATOM 729 N N . MET A 1 91 ? -13.044 -10.959 6.523 1.00 95.12 91 MET A N 1
ATOM 730 C CA . MET A 1 91 ? -14.379 -10.583 7.001 1.00 95.12 91 MET A CA 1
ATOM 731 C C . MET A 1 91 ? -14.372 -10.000 8.425 1.00 95.12 91 MET A C 1
ATOM 733 O O . MET A 1 91 ? -15.212 -9.164 8.751 1.00 95.12 91 MET A O 1
ATOM 737 N N . ASN A 1 92 ? -13.426 -10.406 9.277 1.00 95.81 92 ASN A N 1
ATOM 738 C CA . ASN A 1 92 ? -13.296 -9.856 10.626 1.00 95.81 92 ASN A CA 1
ATOM 739 C C . ASN A 1 92 ? -12.881 -8.374 10.577 1.00 95.81 92 ASN A C 1
ATOM 741 O O . ASN A 1 92 ? -13.503 -7.549 11.245 1.00 95.81 92 ASN A O 1
ATOM 745 N N . VAL A 1 93 ? -11.915 -8.010 9.729 1.00 97.00 93 VAL A N 1
ATOM 746 C CA . VAL A 1 93 ? -11.556 -6.603 9.482 1.00 97.00 93 VAL A CA 1
ATOM 747 C C . VAL A 1 93 ? -12.741 -5.825 8.903 1.00 97.00 93 VAL A C 1
ATOM 749 O O . VAL A 1 93 ? -13.064 -4.742 9.395 1.00 97.00 93 VAL A O 1
ATOM 752 N N . ALA A 1 94 ? -13.438 -6.392 7.911 1.00 96.31 94 ALA A N 1
ATOM 753 C CA . ALA A 1 94 ? -14.616 -5.764 7.306 1.00 96.31 94 ALA A CA 1
ATOM 754 C C . ALA A 1 94 ? -15.700 -5.443 8.351 1.00 96.31 94 ALA A C 1
ATOM 756 O O . ALA A 1 94 ? -16.276 -4.354 8.346 1.00 96.31 94 ALA A O 1
ATOM 757 N N . GLN A 1 95 ? -15.942 -6.368 9.283 1.00 97.06 95 GLN A N 1
ATOM 758 C CA . GLN A 1 95 ? -16.900 -6.187 10.368 1.00 97.06 95 GLN A CA 1
ATOM 759 C C . GLN A 1 95 ? -16.476 -5.063 11.326 1.00 97.06 95 GLN A C 1
ATOM 761 O O . GLN A 1 95 ? -17.312 -4.225 11.665 1.00 97.06 95 GLN A O 1
ATOM 766 N N . ARG A 1 96 ? -15.190 -4.984 11.702 1.00 96.75 96 ARG A N 1
ATOM 767 C CA . ARG A 1 96 ? -14.665 -3.895 12.550 1.00 96.75 96 ARG A CA 1
ATOM 768 C C . ARG A 1 96 ? -14.845 -2.525 11.890 1.00 96.75 96 ARG A C 1
ATOM 770 O O . ARG A 1 96 ? -15.317 -1.593 12.538 1.00 96.75 96 ARG A O 1
ATOM 777 N N . LEU A 1 97 ? -14.529 -2.409 10.597 1.00 95.50 97 LEU A N 1
ATOM 778 C CA . LEU A 1 97 ? -14.735 -1.176 9.823 1.00 95.50 97 LEU A CA 1
ATOM 779 C C . LEU A 1 97 ? -16.227 -0.806 9.736 1.00 95.50 97 LEU A C 1
ATOM 781 O O . LEU A 1 97 ? -16.595 0.355 9.931 1.00 95.50 97 LEU A O 1
ATOM 785 N N . ALA A 1 98 ? -17.102 -1.791 9.510 1.00 94.88 98 ALA A N 1
ATOM 786 C CA . ALA A 1 98 ? -18.548 -1.579 9.500 1.00 94.88 98 ALA A CA 1
ATOM 787 C C . ALA A 1 98 ? -19.079 -1.114 10.867 1.00 94.88 98 ALA A C 1
ATOM 789 O O . ALA A 1 98 ? -19.982 -0.280 10.921 1.00 94.88 98 ALA A O 1
ATOM 790 N N . ASP A 1 99 ? -18.516 -1.608 11.971 1.00 95.69 99 ASP A N 1
ATOM 791 C CA . ASP A 1 99 ? -18.884 -1.167 13.318 1.00 95.69 99 ASP A CA 1
ATOM 792 C C . ASP A 1 99 ? -18.471 0.286 13.582 1.00 95.69 99 ASP A C 1
ATOM 794 O O . ASP A 1 99 ? -19.254 1.032 14.170 1.00 95.69 99 ASP A O 1
ATOM 798 N N . VAL A 1 100 ? -17.316 0.735 13.073 1.00 93.69 100 VAL A N 1
ATOM 799 C CA . VAL A 1 100 ? -16.940 2.163 13.106 1.00 93.69 100 VAL A CA 1
ATOM 800 C C . VAL A 1 100 ? -17.968 3.008 12.351 1.00 93.69 100 VAL A C 1
ATOM 802 O O . VAL A 1 100 ? -18.455 4.002 12.891 1.00 93.69 100 VAL A O 1
ATOM 805 N N . TYR A 1 101 ? -18.360 2.593 11.142 1.00 92.81 101 TYR A N 1
ATOM 806 C CA . TYR A 1 101 ? -19.394 3.291 10.371 1.00 92.81 101 TYR A CA 1
ATOM 807 C C . TYR A 1 101 ? -20.732 3.356 11.122 1.00 92.81 101 TYR A C 1
ATOM 809 O O . TYR A 1 101 ? -21.337 4.426 11.230 1.00 92.81 101 TYR A O 1
ATOM 817 N N . ARG A 1 102 ? -21.170 2.232 11.705 1.00 93.62 102 ARG A N 1
ATOM 818 C CA . ARG A 1 102 ? -22.398 2.172 12.509 1.00 93.62 102 ARG A CA 1
ATOM 819 C C . ARG A 1 102 ? -22.326 3.067 13.737 1.00 93.62 102 ARG A C 1
ATOM 821 O O . ARG A 1 102 ? -23.348 3.618 14.092 1.00 93.62 102 ARG A O 1
ATOM 828 N N . GLN A 1 103 ? -21.173 3.225 14.381 1.00 92.56 103 GLN A N 1
ATOM 829 C CA . GLN A 1 103 ? -21.037 4.092 15.558 1.00 92.56 103 GLN A CA 1
ATOM 830 C C . GLN A 1 103 ? -21.003 5.582 15.201 1.00 92.56 103 GLN A C 1
ATOM 832 O O . GLN A 1 103 ? -21.483 6.409 15.974 1.00 92.56 103 GLN A O 1
ATOM 837 N N . GLU A 1 104 ? -20.417 5.937 14.057 1.00 89.31 104 GLU A N 1
ATOM 838 C CA . GLU A 1 104 ? -20.272 7.336 13.644 1.00 89.31 104 GLU A CA 1
ATOM 839 C C . GLU A 1 104 ? -21.526 7.889 12.948 1.00 89.31 104 GLU A C 1
ATOM 841 O O . GLU A 1 104 ? -21.701 9.106 12.958 1.00 89.31 104 GLU A O 1
ATOM 846 N N . HIS A 1 105 ? -22.397 7.019 12.403 1.00 73.44 105 HIS A N 1
ATOM 847 C CA . HIS A 1 105 ? -23.727 7.251 11.791 1.00 73.44 105 HIS A CA 1
ATOM 848 C C . HIS A 1 105 ? -23.838 8.312 10.668 1.00 73.44 105 HIS A C 1
ATOM 850 O O . HIS A 1 105 ? -24.766 8.243 9.866 1.00 73.44 105 HIS A O 1
ATOM 856 N N . ASN A 1 106 ? -22.924 9.279 10.579 1.00 84.69 106 ASN A N 1
ATOM 857 C CA . ASN A 1 106 ? -22.925 10.396 9.639 1.00 84.69 106 ASN A CA 1
ATOM 858 C C . ASN A 1 106 ? -21.480 10.826 9.333 1.00 84.69 106 ASN A C 1
ATOM 860 O O . ASN A 1 106 ? -21.023 11.879 9.778 1.00 84.69 106 ASN A O 1
ATOM 864 N N . ILE A 1 107 ? -20.737 9.985 8.614 1.00 88.25 107 ILE A N 1
ATOM 865 C CA . ILE A 1 107 ? -19.392 10.317 8.127 1.00 88.25 107 ILE A CA 1
ATOM 866 C C . ILE A 1 107 ? -19.537 11.294 6.952 1.00 88.25 107 ILE A C 1
ATOM 868 O O . ILE A 1 107 ? -20.027 10.904 5.897 1.00 88.25 107 ILE A O 1
ATOM 872 N N . GLN A 1 108 ? -19.133 12.556 7.134 1.00 88.25 108 GLN A N 1
ATOM 873 C CA . GLN A 1 108 ? -19.231 13.613 6.109 1.00 88.25 108 GLN A CA 1
ATOM 874 C C . GLN A 1 108 ? -17.871 13.988 5.512 1.00 88.25 108 GLN A C 1
ATOM 876 O O . GLN A 1 108 ? -17.712 15.039 4.896 1.00 88.25 108 GLN A O 1
ATOM 881 N N . CYS A 1 109 ? -16.875 13.132 5.709 1.00 88.12 109 CYS A N 1
ATOM 882 C CA . CYS A 1 109 ? -15.539 13.304 5.175 1.00 88.12 109 CYS A CA 1
ATOM 883 C C . CYS A 1 109 ? -15.144 12.100 4.327 1.00 88.12 109 CYS A C 1
ATOM 885 O O . CYS A 1 109 ? -15.555 10.972 4.596 1.00 88.12 109 CYS A O 1
ATOM 887 N N . GLU A 1 110 ? -14.281 12.343 3.350 1.00 89.19 110 GLU A N 1
ATOM 888 C CA . GLU A 1 110 ? -13.647 11.282 2.582 1.00 89.19 110 GLU A CA 1
ATOM 889 C C . GLU A 1 110 ? -12.656 10.496 3.450 1.00 89.19 110 GLU A C 1
ATOM 891 O O . GLU A 1 110 ? -11.831 11.079 4.172 1.00 89.19 110 GLU A O 1
ATOM 896 N N . ILE A 1 111 ? -12.761 9.171 3.354 1.00 90.44 111 ILE A N 1
ATOM 897 C CA . ILE A 1 111 ? -11.845 8.201 3.944 1.00 90.44 111 ILE A CA 1
ATOM 898 C C . ILE A 1 111 ? -11.128 7.506 2.793 1.00 90.44 111 ILE A C 1
ATOM 900 O O . ILE A 1 111 ? -11.771 6.902 1.937 1.00 90.44 111 ILE A O 1
ATOM 904 N N . ASP A 1 112 ? -9.806 7.605 2.790 1.00 89.75 112 ASP A N 1
ATOM 905 C CA . ASP A 1 112 ? -8.947 7.004 1.777 1.00 89.75 112 ASP A CA 1
ATOM 906 C C . ASP A 1 112 ? -8.470 5.650 2.296 1.00 89.75 112 ASP A C 1
ATOM 908 O O . ASP A 1 112 ? -7.738 5.577 3.277 1.00 89.75 112 ASP A O 1
ATOM 912 N N . CYS A 1 113 ? -8.878 4.562 1.652 1.00 90.44 113 CYS A N 1
ATOM 913 C CA . CYS A 1 113 ? -8.509 3.222 2.092 1.00 90.44 113 CYS A CA 1
ATOM 914 C C . CYS A 1 113 ? -6.992 2.957 2.067 1.00 90.44 113 CYS A C 1
ATOM 916 O O . CYS A 1 113 ? -6.502 2.230 2.928 1.00 90.44 113 CYS A O 1
ATOM 918 N N . TYR A 1 114 ? -6.229 3.568 1.156 1.00 90.50 114 TYR A N 1
ATOM 919 C CA . TYR A 1 114 ? -4.779 3.387 1.106 1.00 90.50 114 TYR A CA 1
ATOM 920 C C . TYR A 1 114 ? -4.118 4.213 2.206 1.00 90.50 114 TYR A C 1
ATOM 922 O O . TYR A 1 114 ? -3.418 3.667 3.055 1.00 90.50 114 TYR A O 1
ATOM 930 N N . GLY A 1 115 ? -4.421 5.510 2.279 1.00 89.19 115 GLY A N 1
ATOM 931 C CA . GLY A 1 115 ? -3.852 6.391 3.300 1.00 89.19 115 GLY A CA 1
ATOM 932 C C . GLY A 1 115 ? -4.264 6.036 4.734 1.00 89.19 115 GLY A C 1
ATOM 933 O O . GLY A 1 115 ? -3.433 5.997 5.651 1.00 89.19 115 GLY A O 1
ATOM 934 N N . ASP A 1 116 ? -5.553 5.779 4.940 1.00 92.69 116 ASP A N 1
ATOM 935 C CA . ASP A 1 116 ? -6.154 5.685 6.271 1.00 92.69 116 ASP A CA 1
ATOM 936 C C . ASP A 1 116 ? -6.122 4.273 6.841 1.00 92.69 116 ASP A C 1
ATOM 938 O O . ASP A 1 116 ? -6.063 4.136 8.061 1.00 92.69 116 ASP A O 1
ATOM 942 N N . PHE A 1 117 ? -6.139 3.229 6.002 1.00 95.31 117 PHE A N 1
ATOM 943 C CA . PHE A 1 117 ? -6.095 1.856 6.516 1.00 95.31 117 PHE A CA 1
ATOM 944 C C . PHE A 1 117 ? -4.649 1.382 6.646 1.00 95.31 117 PHE A C 1
ATOM 946 O O . PHE A 1 117 ? -4.273 0.856 7.690 1.00 95.31 117 PHE A O 1
ATOM 953 N N . MET A 1 118 ? -3.812 1.616 5.627 1.00 94.44 118 MET A N 1
ATOM 954 C CA . MET A 1 118 ? -2.455 1.052 5.582 1.00 94.44 118 MET A CA 1
ATOM 955 C C . MET A 1 118 ? -1.495 1.657 6.600 1.00 94.44 118 MET A C 1
ATOM 957 O O . MET A 1 118 ? -0.560 0.986 7.028 1.00 94.44 118 MET A O 1
ATOM 961 N N . SER A 1 119 ? -1.701 2.913 7.002 1.00 92.69 119 SER A N 1
ATOM 962 C CA . SER A 1 119 ? -0.805 3.595 7.947 1.00 92.69 119 SER A CA 1
ATOM 963 C C . SER A 1 119 ? -0.755 2.932 9.330 1.00 92.69 119 SER A C 1
ATOM 965 O O . SER A 1 119 ? 0.261 3.042 10.018 1.00 92.69 119 SER A O 1
ATOM 967 N N . ALA A 1 120 ? -1.818 2.215 9.709 1.00 95.19 120 ALA A N 1
ATOM 968 C CA . ALA A 1 120 ? -1.913 1.460 10.956 1.00 95.19 120 ALA A CA 1
ATOM 969 C C . ALA A 1 120 ? -1.290 0.057 10.882 1.00 95.19 120 ALA A C 1
ATOM 971 O O . ALA A 1 120 ? -1.201 -0.614 11.906 1.00 95.19 120 ALA A O 1
ATOM 972 N N . LEU A 1 121 ? -0.879 -0.396 9.693 1.00 96.38 121 LEU A N 1
ATOM 973 C CA . LEU A 1 121 ? -0.443 -1.768 9.456 1.00 96.38 121 LEU A CA 1
ATOM 974 C C . LEU A 1 121 ? 1.084 -1.913 9.439 1.00 96.38 121 LEU A C 1
ATOM 976 O O . LEU A 1 121 ? 1.835 -0.988 9.114 1.00 96.38 121 LEU A O 1
ATOM 980 N N . GLY A 1 122 ? 1.530 -3.137 9.720 1.00 94.81 122 GLY A N 1
ATOM 981 C CA . GLY A 1 122 ? 2.937 -3.534 9.744 1.00 94.81 122 GLY A CA 1
ATOM 982 C C . GLY A 1 122 ? 3.449 -3.822 11.155 1.00 94.81 122 GLY A C 1
ATOM 983 O O . GLY A 1 122 ? 2.757 -3.627 12.147 1.00 94.81 122 GLY A O 1
ATOM 984 N N . ILE A 1 123 ? 4.683 -4.317 11.244 1.00 94.75 123 ILE A N 1
ATOM 985 C CA . ILE A 1 123 ? 5.331 -4.676 12.519 1.00 94.75 123 ILE A CA 1
ATOM 986 C C . ILE A 1 123 ? 5.615 -3.435 13.384 1.00 94.75 123 ILE A C 1
ATOM 988 O O . ILE A 1 123 ? 5.600 -3.506 14.612 1.00 94.75 123 ILE A O 1
ATOM 992 N N . CYS A 1 124 ? 5.905 -2.301 12.750 1.00 94.25 124 CYS A N 1
ATOM 993 C CA . CYS A 1 124 ? 6.185 -1.024 13.393 1.00 94.25 124 CYS A CA 1
ATOM 994 C C . CYS A 1 124 ? 5.429 0.087 12.644 1.00 94.25 124 CYS A C 1
ATOM 996 O O . CYS A 1 124 ? 6.033 0.804 11.846 1.00 94.25 124 CYS A O 1
ATOM 998 N N . PRO A 1 125 ? 4.105 0.197 12.851 1.00 93.25 125 PRO A N 1
ATOM 999 C CA . PRO A 1 125 ? 3.248 1.093 12.083 1.00 93.25 125 PRO A CA 1
ATOM 1000 C C . PRO A 1 125 ? 3.622 2.565 12.279 1.00 93.25 125 PRO A C 1
ATOM 1002 O O . PRO A 1 125 ? 4.279 2.948 13.255 1.00 93.25 125 PRO A O 1
ATOM 1005 N N . LEU A 1 126 ? 3.212 3.402 11.323 1.00 92.50 126 LEU A N 1
ATOM 1006 C CA . LEU A 1 126 ? 3.492 4.835 11.372 1.00 92.50 126 LEU A CA 1
ATOM 1007 C C . LEU A 1 126 ? 2.742 5.508 12.526 1.00 92.50 126 LEU A C 1
ATOM 1009 O O . LEU A 1 126 ? 1.703 5.014 12.946 1.00 92.50 126 LEU A O 1
ATOM 1013 N N . PRO A 1 127 ? 3.215 6.661 13.035 1.00 92.00 127 PRO A N 1
ATOM 1014 C CA . PRO A 1 127 ? 2.545 7.343 14.133 1.00 92.00 127 PRO A CA 1
ATOM 1015 C C . PRO A 1 127 ? 1.062 7.606 13.855 1.00 92.00 127 PRO A C 1
ATOM 1017 O O . PRO A 1 127 ? 0.694 8.110 12.791 1.00 92.00 127 PRO A O 1
ATOM 1020 N N . ARG A 1 128 ? 0.231 7.322 14.863 1.00 91.44 128 ARG A N 1
ATOM 1021 C CA . ARG A 1 128 ? -1.213 7.577 14.849 1.00 91.44 128 ARG A CA 1
ATOM 1022 C C . ARG A 1 128 ? -1.521 9.005 14.367 1.00 91.44 128 ARG A C 1
ATOM 1024 O O . ARG A 1 128 ? -0.882 9.945 14.852 1.00 91.44 128 ARG A O 1
ATOM 1031 N N . PRO A 1 129 ? -2.519 9.204 13.483 1.00 84.81 129 PRO A N 1
ATOM 1032 C CA . PRO A 1 129 ? -2.909 10.530 13.012 1.00 84.81 129 PRO A CA 1
ATOM 1033 C C . PRO A 1 129 ? -3.221 11.487 14.170 1.00 84.81 129 PRO A C 1
ATOM 1035 O O . PRO A 1 129 ? -3.973 11.146 15.085 1.00 84.81 129 PRO A O 1
ATOM 1038 N N . VAL A 1 130 ? -2.664 12.700 14.133 1.00 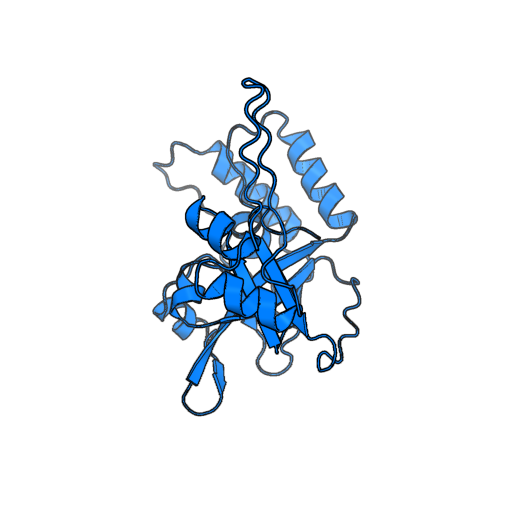82.88 130 VAL A N 1
ATOM 1039 C CA . VAL A 1 130 ? -2.839 13.717 15.185 1.00 82.88 130 VAL A CA 1
ATOM 1040 C C . VAL A 1 130 ? -3.677 14.877 14.658 1.00 82.88 130 VAL A C 1
ATOM 1042 O O . VAL A 1 130 ? -3.450 15.354 13.546 1.00 82.88 130 VAL A O 1
ATOM 1045 N N . THR A 1 131 ? -4.615 15.361 15.473 1.00 68.81 131 THR A N 1
ATOM 1046 C CA . THR A 1 131 ? -5.395 16.568 15.179 1.00 68.81 131 THR A CA 1
ATOM 1047 C C . THR A 1 131 ? -4.478 17.781 15.242 1.00 68.81 131 THR A C 1
ATOM 1049 O O . THR A 1 131 ? -3.910 18.073 16.293 1.00 68.81 131 THR A O 1
ATOM 1052 N N . LYS A 1 132 ? -4.315 18.497 14.127 1.00 64.31 132 LYS A N 1
ATOM 1053 C CA . LYS A 1 132 ? -3.654 19.808 14.148 1.00 64.31 132 LYS A CA 1
ATOM 1054 C C . LYS A 1 132 ? -4.665 20.843 14.644 1.00 64.31 132 LYS A C 1
ATOM 1056 O O . LYS A 1 132 ? -5.816 20.815 14.227 1.00 64.31 132 LYS A O 1
ATOM 1061 N N . GLU A 1 133 ? -4.236 21.755 15.516 1.00 54.53 133 GLU A N 1
ATOM 1062 C CA . GLU A 1 133 ? -5.111 22.727 16.205 1.00 54.53 133 GLU A CA 1
ATOM 1063 C C . GLU A 1 133 ? -5.908 23.656 15.260 1.00 54.53 133 GLU A C 1
ATOM 1065 O O . GLU A 1 133 ? -6.904 24.230 15.683 1.00 54.53 133 GLU A O 1
ATOM 1070 N N . ASN A 1 134 ? -5.530 23.742 13.977 1.00 55.22 134 ASN A N 1
ATOM 1071 C CA . ASN A 1 134 ? -6.175 24.570 12.946 1.00 55.22 134 ASN A CA 1
ATOM 1072 C C . ASN A 1 134 ? -6.909 23.758 11.859 1.00 55.22 134 ASN A C 1
ATOM 1074 O O . ASN A 1 134 ? -7.144 24.274 10.769 1.00 55.22 134 ASN A O 1
ATOM 1078 N N . ASP A 1 135 ? -7.194 22.476 12.095 1.00 56.84 135 ASP A N 1
ATOM 1079 C CA . ASP A 1 135 ? -7.858 21.632 11.100 1.00 56.84 135 ASP A CA 1
ATOM 1080 C C . ASP A 1 135 ? -9.386 21.776 11.209 1.00 56.84 135 ASP A C 1
ATOM 1082 O O . ASP A 1 135 ? -9.997 21.291 12.165 1.00 56.84 135 ASP A O 1
ATOM 1086 N N . ASP A 1 136 ? -10.012 22.408 10.208 1.00 59.75 136 ASP A N 1
ATOM 1087 C CA . ASP A 1 136 ? -11.477 22.472 10.041 1.00 59.75 136 ASP A CA 1
ATOM 1088 C C . ASP A 1 136 ? -12.112 21.068 9.953 1.00 59.75 136 ASP A C 1
ATOM 1090 O O . ASP A 1 136 ? -13.329 20.909 10.066 1.00 59.75 136 ASP A O 1
ATOM 1094 N N . ASN A 1 137 ? -11.297 20.019 9.794 1.00 72.12 137 ASN A N 1
ATOM 1095 C CA . ASN A 1 137 ? -11.742 18.648 9.608 1.00 72.12 137 ASN A CA 1
ATOM 1096 C C . ASN A 1 137 ? -11.568 17.752 10.850 1.00 72.12 137 ASN A C 1
ATOM 1098 O O . ASN A 1 137 ? -11.079 16.617 10.779 1.00 72.12 137 ASN A O 1
ATOM 1102 N N . GLN A 1 138 ? -12.002 18.242 12.016 1.00 81.19 138 GLN A N 1
ATOM 1103 C CA . GLN A 1 138 ? -11.972 17.484 13.277 1.00 81.19 138 GLN A CA 1
ATOM 1104 C C . GLN A 1 138 ? -12.678 16.121 13.174 1.00 81.19 138 GLN A C 1
ATOM 1106 O O . GLN A 1 138 ? -12.212 15.139 13.759 1.00 81.19 138 GLN A O 1
ATOM 1111 N N . GLN A 1 139 ? -13.775 16.034 12.407 1.00 86.00 139 GLN A N 1
ATOM 1112 C CA . GLN A 1 139 ? -14.478 14.769 12.182 1.00 86.00 139 GLN A CA 1
ATOM 1113 C C . GLN A 1 139 ? -13.590 13.758 11.448 1.00 86.00 139 GLN A C 1
ATOM 1115 O O . GLN A 1 139 ? -13.484 12.616 11.894 1.00 86.00 139 GLN A O 1
ATOM 1120 N N . ARG A 1 140 ? -12.916 14.169 10.367 1.00 88.25 140 ARG A N 1
ATOM 1121 C CA . ARG A 1 140 ? -12.020 13.283 9.618 1.00 88.25 140 ARG A CA 1
ATOM 1122 C C . ARG A 1 140 ? -10.899 12.755 10.487 1.00 88.25 140 ARG A C 1
ATOM 1124 O O . ARG A 1 140 ? -10.663 11.553 10.487 1.00 88.25 140 ARG A O 1
ATOM 1131 N N . THR A 1 141 ? -10.248 13.612 11.270 1.00 88.94 141 THR A N 1
ATOM 1132 C CA . THR A 1 141 ? -9.174 13.145 12.155 1.00 88.94 141 THR A CA 1
ATOM 1133 C C . THR A 1 141 ? -9.691 12.171 13.213 1.00 88.94 141 THR A C 1
ATOM 1135 O O . THR A 1 141 ? -9.073 11.129 13.424 1.00 88.94 141 THR A O 1
ATOM 1138 N N . ARG A 1 142 ? -10.859 12.441 13.813 1.00 90.62 142 ARG A N 1
ATOM 1139 C CA . ARG A 1 142 ? -11.506 11.512 14.755 1.00 90.62 142 ARG A CA 1
ATOM 1140 C C . ARG A 1 142 ? -11.766 10.145 14.121 1.00 90.62 142 ARG A C 1
ATOM 1142 O O . ARG A 1 142 ? -11.470 9.123 14.735 1.00 90.62 142 ARG A O 1
ATOM 1149 N N . ILE A 1 143 ? -12.317 10.118 12.908 1.00 92.06 143 ILE A N 1
ATOM 1150 C CA . ILE A 1 143 ? -12.639 8.866 12.211 1.00 92.06 143 ILE A CA 1
ATOM 1151 C C . ILE A 1 143 ? -11.359 8.119 11.832 1.00 92.06 143 ILE A C 1
ATOM 1153 O O . ILE A 1 143 ? -11.262 6.925 12.104 1.00 92.06 143 ILE A O 1
ATOM 1157 N N . LYS A 1 144 ? -10.346 8.814 11.303 1.00 92.94 144 LYS A N 1
ATOM 1158 C CA . LYS A 1 144 ? -9.032 8.224 11.005 1.00 92.94 144 LYS A CA 1
ATOM 1159 C C . LYS A 1 144 ? -8.370 7.623 12.236 1.00 92.94 144 LYS A C 1
ATOM 1161 O O . LYS A 1 144 ? -7.820 6.538 12.152 1.00 92.94 144 LYS A O 1
ATOM 1166 N N . GLN A 1 145 ? -8.449 8.294 13.383 1.00 93.69 145 GLN A N 1
ATOM 1167 C CA . GLN A 1 145 ? -7.940 7.761 14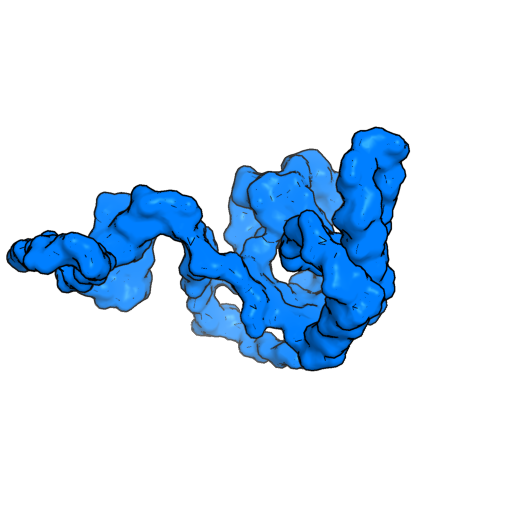.646 1.00 93.69 145 GLN A CA 1
ATOM 1168 C C . GLN A 1 145 ? -8.676 6.488 15.065 1.00 93.69 145 GLN A C 1
ATOM 1170 O O . GLN A 1 145 ? -8.025 5.523 15.444 1.00 93.69 145 GLN A O 1
ATOM 1175 N N . LYS A 1 146 ? -10.010 6.454 14.950 1.00 94.88 146 LYS A N 1
ATOM 1176 C CA . LYS A 1 146 ? -10.790 5.240 15.235 1.00 94.88 146 LYS A CA 1
ATOM 1177 C C . LYS A 1 146 ? -10.424 4.086 14.307 1.00 94.88 146 LYS A C 1
ATOM 1179 O O . LYS A 1 146 ? -10.258 2.970 14.785 1.00 94.88 146 LYS A O 1
ATOM 1184 N N . ILE A 1 147 ? -10.300 4.359 13.007 1.00 95.88 147 ILE A N 1
ATOM 1185 C CA . ILE A 1 147 ? -9.859 3.377 12.008 1.00 95.88 147 ILE A CA 1
ATOM 1186 C C . ILE A 1 147 ? -8.460 2.875 12.362 1.00 95.88 147 ILE A C 1
ATOM 1188 O O . ILE A 1 147 ? -8.253 1.672 12.451 1.00 95.88 147 ILE A O 1
ATOM 1192 N N . TYR A 1 148 ? -7.528 3.782 12.644 1.00 96.50 148 TYR A N 1
ATOM 1193 C CA . TYR A 1 148 ? -6.172 3.429 13.046 1.00 96.50 148 TYR A CA 1
ATOM 1194 C C . TYR A 1 148 ? -6.174 2.492 14.264 1.00 96.50 148 TYR A C 1
ATOM 1196 O O . TYR A 1 148 ? -5.528 1.449 14.242 1.00 96.50 148 TYR A O 1
ATOM 1204 N N . ASP A 1 149 ? -6.953 2.812 15.300 1.00 96.00 149 ASP A N 1
ATOM 1205 C CA . ASP A 1 149 ? -6.990 2.031 16.541 1.00 96.00 149 ASP A CA 1
ATOM 1206 C C . ASP A 1 149 ? -7.534 0.609 16.338 1.00 96.00 149 ASP A C 1
ATOM 1208 O O . ASP A 1 149 ? -7.009 -0.333 16.927 1.00 96.00 149 ASP A O 1
ATOM 1212 N N . ILE A 1 150 ? -8.570 0.423 15.508 1.00 96.88 150 ILE A N 1
ATOM 1213 C CA . ILE A 1 150 ? -9.132 -0.919 15.259 1.00 96.88 150 ILE A CA 1
ATOM 1214 C C . ILE A 1 150 ? -8.248 -1.785 14.346 1.00 96.88 150 ILE A C 1
ATOM 1216 O O . ILE A 1 150 ? -8.427 -3.009 14.311 1.00 96.88 150 ILE A O 1
ATOM 1220 N N . LEU A 1 151 ? -7.344 -1.152 13.587 1.00 97.19 151 LEU A N 1
ATOM 1221 C CA . LEU A 1 151 ? -6.457 -1.804 12.625 1.00 97.19 151 LEU A CA 1
ATOM 1222 C C . LEU A 1 151 ? -5.043 -2.053 13.167 1.00 97.19 151 LEU A C 1
ATOM 1224 O O . LEU A 1 151 ? -4.354 -2.897 12.608 1.00 97.19 151 LEU A O 1
ATOM 1228 N N . LEU A 1 152 ? -4.632 -1.383 14.249 1.00 95.00 152 LEU A N 1
ATOM 1229 C CA . LEU A 1 152 ? -3.260 -1.406 14.779 1.00 95.00 152 LEU A CA 1
ATOM 1230 C C . LEU A 1 152 ? -2.695 -2.815 15.040 1.00 95.00 152 LEU A C 1
ATOM 1232 O O . LEU A 1 152 ? -1.505 -3.046 14.851 1.00 95.00 152 LEU A O 1
ATOM 1236 N N . ASP A 1 153 ? -3.549 -3.754 15.448 1.00 91.69 153 ASP A N 1
ATOM 1237 C CA . ASP A 1 153 ? -3.161 -5.137 15.757 1.00 91.69 153 ASP A CA 1
ATOM 1238 C C . ASP A 1 153 ? -3.427 -6.118 14.597 1.00 91.69 153 ASP A C 1
ATOM 1240 O O . ASP A 1 153 ? -3.378 -7.334 14.786 1.00 91.69 153 ASP A O 1
ATOM 1244 N N . CYS A 1 154 ? -3.770 -5.624 13.403 1.00 96.25 154 CYS A N 1
ATOM 1245 C CA . CYS A 1 154 ? -4.024 -6.482 12.246 1.00 96.25 154 CYS A CA 1
ATOM 1246 C C . CYS A 1 154 ? -2.713 -6.948 11.606 1.00 96.25 154 CYS A C 1
ATOM 1248 O O . CYS A 1 154 ? -1.795 -6.161 11.358 1.00 96.25 154 CYS A O 1
ATOM 1250 N N . HIS A 1 155 ? -2.652 -8.234 11.264 1.00 94.75 155 HIS A N 1
ATOM 1251 C CA . HIS A 1 155 ? -1.505 -8.794 10.556 1.00 94.75 155 HIS A CA 1
ATOM 1252 C C . HIS A 1 155 ? -1.530 -8.427 9.067 1.00 94.75 155 HIS A C 1
ATOM 1254 O O . HIS A 1 155 ? -2.537 -8.624 8.388 1.00 94.75 155 HIS A O 1
ATOM 1260 N N . LEU A 1 156 ? -0.401 -7.922 8.560 1.00 95.50 156 LEU A N 1
ATOM 1261 C CA . LEU A 1 156 ? -0.201 -7.592 7.150 1.00 95.50 156 LEU A CA 1
ATOM 1262 C C . LEU A 1 156 ? 0.842 -8.518 6.519 1.00 95.50 156 LEU A C 1
ATOM 1264 O O . LEU A 1 156 ? 2.022 -8.480 6.884 1.00 95.50 156 LEU A O 1
ATOM 1268 N N . GLN A 1 157 ? 0.405 -9.267 5.511 1.00 94.06 157 GLN A N 1
ATOM 1269 C CA . GLN A 1 157 ? 1.266 -9.984 4.580 1.00 94.06 157 GLN A CA 1
ATOM 1270 C C . GLN A 1 157 ? 1.404 -9.204 3.273 1.00 94.06 157 GLN A C 1
ATOM 1272 O O . GLN A 1 157 ? 0.420 -8.691 2.742 1.00 94.06 157 GLN A O 1
ATOM 1277 N N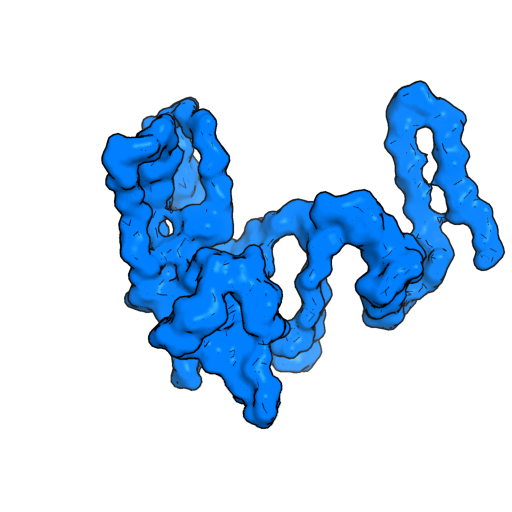 . VAL A 1 158 ? 2.611 -9.180 2.710 1.00 93.75 158 VAL A N 1
ATOM 1278 C CA . VAL A 1 158 ? 2.872 -8.625 1.378 1.00 93.75 158 VAL A CA 1
ATOM 1279 C C . VAL A 1 158 ? 3.205 -9.739 0.386 1.00 93.75 158 VAL A C 1
ATOM 1281 O O . VAL A 1 158 ? 4.047 -10.605 0.641 1.00 93.75 158 VAL A O 1
ATOM 1284 N N . VAL A 1 159 ? 2.540 -9.712 -0.766 1.00 92.00 159 VAL A N 1
ATOM 1285 C CA . VAL A 1 159 ? 2.804 -10.567 -1.925 1.00 92.00 159 VAL A CA 1
ATOM 1286 C C . VAL A 1 159 ? 3.485 -9.721 -2.993 1.00 92.00 159 VAL A C 1
ATOM 1288 O O . VAL A 1 159 ? 2.919 -8.749 -3.481 1.00 92.00 159 VAL A O 1
ATOM 1291 N N . ILE A 1 160 ? 4.714 -10.085 -3.359 1.00 90.81 160 ILE A N 1
ATOM 1292 C CA . ILE A 1 160 ? 5.476 -9.360 -4.378 1.00 90.81 160 ILE A CA 1
ATOM 1293 C C . ILE A 1 160 ? 5.149 -9.911 -5.763 1.00 90.81 160 ILE A C 1
ATOM 1295 O O . ILE A 1 160 ? 5.369 -11.093 -6.042 1.00 90.81 160 ILE A O 1
ATOM 1299 N N . LEU A 1 161 ? 4.710 -9.022 -6.648 1.00 89.31 161 LEU A N 1
ATOM 1300 C CA . LEU A 1 161 ? 4.453 -9.301 -8.054 1.00 89.31 161 LEU A CA 1
ATOM 1301 C C . LEU A 1 161 ? 5.689 -8.923 -8.884 1.00 89.31 161 LEU A C 1
ATOM 1303 O O . LEU A 1 161 ? 5.789 -7.826 -9.426 1.00 89.31 161 LEU A O 1
ATOM 1307 N N . HIS A 1 162 ? 6.665 -9.833 -8.961 1.00 83.25 162 HIS A N 1
ATOM 1308 C CA . HIS A 1 162 ? 7.982 -9.574 -9.572 1.00 83.25 162 HIS A CA 1
ATOM 1309 C C . HIS A 1 162 ? 7.946 -9.132 -11.040 1.00 83.25 162 HIS A C 1
ATOM 1311 O O . HIS A 1 162 ? 8.816 -8.380 -11.469 1.00 83.25 162 HIS A O 1
ATOM 1317 N N . LYS A 1 163 ? 6.975 -9.632 -11.801 1.00 84.12 163 LYS A N 1
ATOM 1318 C CA . LYS A 1 163 ? 6.727 -9.270 -13.195 1.00 84.12 163 LYS A CA 1
ATOM 1319 C C . LYS A 1 163 ? 5.289 -8.804 -13.279 1.00 84.12 163 LYS A C 1
ATOM 1321 O O . LYS A 1 163 ? 4.375 -9.626 -13.270 1.00 84.12 163 LYS A O 1
ATOM 1326 N N . SER A 1 164 ? 5.105 -7.498 -13.249 1.00 85.69 164 SER A N 1
ATOM 1327 C CA . SER A 1 164 ? 3.784 -6.902 -13.212 1.00 85.69 164 SER A CA 1
ATOM 1328 C C . SER A 1 164 ? 3.800 -5.488 -13.765 1.00 85.69 164 SER A C 1
ATOM 1330 O O . SER A 1 164 ? 4.836 -4.820 -13.754 1.00 85.69 164 SER A O 1
ATOM 1332 N N . SER A 1 165 ? 2.640 -5.044 -14.233 1.00 82.81 165 SER A N 1
ATOM 1333 C CA . SER A 1 165 ? 2.373 -3.667 -14.614 1.00 82.81 165 SER A CA 1
ATOM 1334 C C . SER A 1 165 ? 1.103 -3.183 -13.918 1.00 82.81 165 SER A C 1
ATOM 1336 O O . SER A 1 165 ? 0.157 -3.940 -13.687 1.00 82.81 165 SER A O 1
ATOM 1338 N N . PHE A 1 166 ? 1.124 -1.911 -13.538 1.00 84.44 166 PHE A N 1
ATOM 1339 C CA . PHE A 1 166 ? 0.036 -1.226 -12.859 1.00 84.44 166 PHE A CA 1
ATOM 1340 C C . PHE A 1 166 ? -0.267 0.038 -13.657 1.00 84.44 166 PHE A C 1
ATOM 1342 O O . PHE A 1 166 ? 0.566 0.944 -13.719 1.00 84.44 166 PHE A O 1
ATOM 1349 N N . ASN A 1 167 ? -1.424 0.067 -14.315 1.00 83.62 167 ASN A N 1
ATOM 1350 C CA . ASN A 1 167 ? -1.756 1.101 -15.291 1.00 83.62 167 ASN A CA 1
ATOM 1351 C C . ASN A 1 167 ? -2.990 1.874 -14.834 1.00 83.62 167 ASN A C 1
ATOM 1353 O O . ASN A 1 167 ? -4.049 1.279 -14.641 1.00 83.62 167 ASN A O 1
ATOM 1357 N N . HIS A 1 168 ? -2.846 3.190 -14.682 1.00 82.06 168 HIS A N 1
ATOM 1358 C CA . HIS A 1 168 ? -3.945 4.099 -14.354 1.00 82.06 168 HIS A CA 1
ATOM 1359 C C . HIS A 1 168 ? -4.760 4.451 -15.604 1.00 82.06 168 HIS A C 1
ATOM 1361 O O . HIS A 1 168 ? -4.208 4.666 -16.680 1.00 82.06 168 HIS A O 1
ATOM 1367 N N . THR A 1 169 ? -6.071 4.560 -15.434 1.00 83.44 169 THR A N 1
ATOM 1368 C CA . THR A 1 169 ? -7.061 5.057 -16.398 1.00 83.44 169 THR A CA 1
ATOM 1369 C C . THR A 1 169 ? -7.776 6.276 -15.801 1.00 83.44 169 THR A C 1
ATOM 1371 O O . THR A 1 169 ? -9.006 6.363 -15.832 1.00 83.44 169 THR A O 1
ATOM 1374 N N . GLY A 1 170 ? -7.023 7.186 -15.177 1.00 81.00 170 GLY A N 1
ATOM 1375 C CA . GLY A 1 170 ? -7.569 8.337 -14.447 1.00 81.00 170 GLY A CA 1
ATOM 1376 C C . GLY A 1 170 ? -8.035 9.473 -15.363 1.00 81.00 170 GLY A C 1
ATOM 1377 O O . GLY A 1 170 ? -8.800 10.348 -14.952 1.00 81.00 170 GLY A O 1
ATOM 1378 N N . THR A 1 171 ? -7.595 9.465 -16.621 1.00 85.31 171 THR A N 1
ATOM 1379 C CA . THR A 1 171 ? -7.954 10.446 -17.649 1.00 85.31 171 THR A CA 1
ATOM 1380 C C . THR A 1 171 ? -8.575 9.782 -18.878 1.00 85.31 171 THR A C 1
ATOM 1382 O O . THR A 1 171 ? -8.342 8.609 -19.165 1.00 85.31 171 THR A O 1
ATOM 1385 N N . ASN A 1 172 ? -9.344 10.555 -19.654 1.00 86.69 172 ASN A N 1
ATOM 1386 C CA . ASN A 1 172 ? -9.903 10.076 -20.923 1.00 86.69 172 ASN A CA 1
ATOM 1387 C C . ASN A 1 172 ? -8.807 9.636 -21.904 1.00 86.69 172 ASN A C 1
ATOM 1389 O O . ASN A 1 172 ? -9.008 8.673 -22.635 1.00 86.69 172 ASN A O 1
ATOM 1393 N N . ASP A 1 173 ? -7.664 10.324 -21.913 1.00 86.12 173 ASP A N 1
ATOM 1394 C CA . ASP A 1 173 ? -6.547 9.990 -22.797 1.00 86.12 173 ASP A CA 1
ATOM 1395 C C . ASP A 1 173 ? -5.905 8.657 -22.397 1.00 86.12 173 ASP A C 1
ATOM 1397 O O . ASP A 1 173 ? -5.663 7.821 -23.262 1.00 86.12 173 ASP A O 1
ATOM 1401 N N . GLU A 1 174 ? -5.700 8.417 -21.097 1.00 84.88 174 GLU A N 1
ATOM 1402 C CA . GLU A 1 174 ? -5.211 7.127 -20.586 1.00 84.88 174 GLU A CA 1
ATOM 1403 C C . GLU A 1 174 ? -6.203 5.995 -20.863 1.00 84.88 174 GLU A C 1
ATOM 1405 O O . GLU A 1 174 ? -5.808 4.920 -21.312 1.00 84.88 174 GLU A O 1
ATOM 1410 N N . TYR A 1 175 ? -7.500 6.240 -20.647 1.00 84.00 175 TYR A N 1
ATOM 1411 C CA . TYR A 1 175 ? -8.549 5.271 -20.955 1.00 84.00 175 TYR A CA 1
ATOM 1412 C C . TYR A 1 175 ? -8.561 4.914 -22.447 1.00 84.00 175 TYR A C 1
ATOM 1414 O O . TYR A 1 175 ? -8.586 3.737 -22.805 1.00 84.00 175 TYR A O 1
ATOM 1422 N N . LEU A 1 176 ? -8.506 5.917 -23.331 1.00 85.69 176 LEU A N 1
ATOM 1423 C CA . LEU A 1 176 ? -8.461 5.695 -24.776 1.00 85.69 176 LEU A CA 1
ATOM 1424 C C . LEU A 1 176 ? -7.169 4.999 -25.205 1.00 85.69 176 LEU A C 1
ATOM 1426 O O . LEU A 1 176 ? -7.237 4.116 -26.057 1.00 85.69 176 LEU A O 1
ATOM 1430 N N . ASP A 1 177 ? -6.018 5.352 -24.625 1.00 85.44 177 ASP A N 1
ATOM 1431 C CA . ASP A 1 177 ? -4.762 4.634 -24.857 1.00 85.44 177 ASP A CA 1
ATOM 1432 C C . ASP A 1 177 ? -4.934 3.150 -24.544 1.00 85.44 177 ASP A C 1
ATOM 1434 O O . ASP A 1 177 ? -4.838 2.315 -25.443 1.00 85.44 177 ASP A O 1
ATOM 1438 N N . ILE A 1 178 ? -5.301 2.830 -23.306 1.00 83.94 178 ILE A N 1
ATOM 1439 C CA . ILE A 1 178 ? -5.403 1.455 -22.815 1.00 83.94 178 ILE A CA 1
ATOM 1440 C C . ILE A 1 178 ? -6.456 0.642 -23.581 1.00 83.94 178 ILE A C 1
ATOM 1442 O O . ILE A 1 178 ? -6.201 -0.509 -23.939 1.00 83.94 178 ILE A O 1
ATOM 1446 N N . CYS A 1 179 ? -7.628 1.216 -23.862 1.00 81.56 179 CYS A N 1
ATOM 1447 C CA . CYS A 1 179 ? -8.718 0.490 -24.519 1.00 81.56 179 CYS A CA 1
ATOM 1448 C C . CYS A 1 179 ? -8.568 0.379 -26.041 1.00 81.56 179 CYS A C 1
ATOM 1450 O O . CYS A 1 179 ? -9.121 -0.555 -26.622 1.00 81.56 179 CYS A O 1
ATOM 1452 N N . CYS A 1 180 ? -7.865 1.309 -26.693 1.00 81.94 180 CYS A N 1
ATOM 1453 C CA . CYS A 1 180 ? -7.767 1.359 -28.157 1.00 81.94 180 CYS A CA 1
ATOM 1454 C C . CYS A 1 180 ? -6.346 1.112 -28.690 1.00 81.94 180 CYS A C 1
ATOM 1456 O O . CYS A 1 180 ? -6.157 1.074 -29.907 1.00 81.94 180 CYS A O 1
ATOM 1458 N N . GLY A 1 181 ? -5.339 0.984 -27.824 1.00 79.88 181 GLY A N 1
ATOM 1459 C CA . GLY A 1 181 ? -3.942 0.804 -28.227 1.00 79.88 181 GLY A CA 1
ATOM 1460 C C . GLY A 1 181 ? -3.365 1.997 -29.000 1.00 79.88 181 GLY A C 1
ATOM 1461 O O . GLY A 1 181 ? -2.527 1.811 -29.888 1.00 79.88 181 GLY A O 1
ATOM 1462 N N . ILE A 1 182 ? -3.858 3.215 -28.740 1.00 81.94 182 ILE A N 1
ATOM 1463 C CA . ILE A 1 182 ? -3.482 4.412 -29.520 1.00 81.94 182 ILE A CA 1
ATOM 1464 C C . ILE A 1 182 ? -2.139 5.011 -29.088 1.00 81.94 182 ILE A C 1
ATOM 1466 O O . ILE A 1 182 ? -1.447 5.609 -29.914 1.00 81.94 182 ILE A O 1
ATOM 1470 N N . GLY A 1 183 ? -1.761 4.846 -27.824 1.00 83.19 183 GLY A N 1
ATOM 1471 C CA . GLY A 1 183 ? -0.503 5.296 -27.247 1.00 83.19 183 GLY A CA 1
ATOM 1472 C C . GLY A 1 183 ? 0.409 4.123 -26.896 1.00 83.19 183 GLY A C 1
ATOM 1473 O O . GLY A 1 183 ? 0.248 3.002 -27.378 1.00 83.19 183 GLY A O 1
ATOM 1474 N N . LYS A 1 184 ? 1.443 4.409 -26.103 1.00 85.00 184 LYS A N 1
ATOM 1475 C CA . LYS A 1 184 ? 2.488 3.429 -25.792 1.00 85.00 184 LYS A CA 1
ATOM 1476 C C . LYS A 1 184 ? 1.963 2.342 -24.852 1.00 85.00 184 LYS A C 1
ATOM 1478 O O . LYS A 1 184 ? 2.198 1.165 -25.106 1.00 85.00 184 LYS A O 1
ATOM 1483 N N . THR A 1 185 ? 1.248 2.732 -23.800 1.00 84.62 185 THR A N 1
ATOM 1484 C CA . THR A 1 185 ? 0.788 1.804 -22.762 1.00 84.62 185 THR A CA 1
ATOM 1485 C C . THR A 1 185 ? -0.237 0.825 -23.322 1.00 84.62 185 THR A C 1
ATOM 1487 O O . THR A 1 185 ? -0.124 -0.378 -23.101 1.00 84.62 185 THR A O 1
ATOM 1490 N N . GLY A 1 186 ? -1.199 1.301 -24.116 1.00 84.69 186 GLY A N 1
ATOM 1491 C CA . GLY A 1 186 ? -2.178 0.425 -24.751 1.00 84.69 186 GLY A CA 1
ATOM 1492 C C . GLY A 1 186 ? -1.563 -0.535 -25.767 1.00 84.69 186 GLY A C 1
ATOM 1493 O O . GLY A 1 186 ? -1.993 -1.682 -25.856 1.00 84.69 186 GLY A O 1
ATOM 1494 N N . GLN A 1 187 ? -0.531 -0.106 -26.507 1.00 84.62 187 GLN A N 1
ATOM 1495 C CA . GLN A 1 187 ? 0.201 -0.993 -27.422 1.00 84.62 187 GLN A CA 1
ATOM 1496 C C . GLN A 1 187 ? 0.903 -2.125 -26.674 1.00 84.62 187 GLN A C 1
ATOM 1498 O O . GLN A 1 187 ? 0.771 -3.278 -27.077 1.00 84.62 187 GLN A O 1
ATOM 1503 N N . GLU A 1 188 ? 1.584 -1.813 -25.571 1.00 85.94 188 GLU A N 1
ATOM 1504 C CA . GLU A 1 188 ? 2.244 -2.814 -24.723 1.00 85.94 188 GLU A CA 1
ATOM 1505 C C . GLU A 1 188 ? 1.226 -3.815 -24.152 1.00 85.94 188 GLU A C 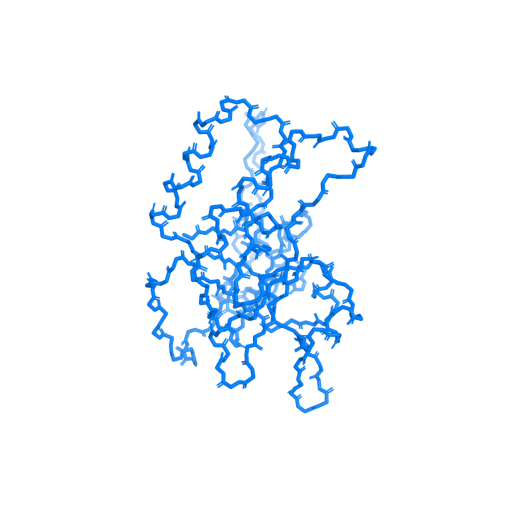1
ATOM 1507 O O . GLU A 1 188 ? 1.435 -5.025 -24.245 1.00 85.94 188 GLU A O 1
ATOM 1512 N N . ILE A 1 189 ? 0.077 -3.332 -23.663 1.00 84.06 189 ILE A N 1
ATOM 1513 C CA . ILE A 1 189 ? -1.012 -4.184 -23.157 1.00 84.06 189 ILE A CA 1
ATOM 1514 C C . ILE A 1 189 ? -1.584 -5.080 -24.264 1.00 84.06 189 ILE A C 1
ATOM 1516 O O . ILE A 1 189 ? -1.810 -6.271 -24.043 1.00 84.06 189 ILE A O 1
ATOM 1520 N N . PHE A 1 190 ? -1.825 -4.542 -25.462 1.00 85.69 190 PHE A N 1
ATOM 1521 C CA . PHE A 1 190 ? -2.345 -5.326 -26.586 1.00 85.69 190 PHE A CA 1
ATOM 1522 C C . PHE A 1 190 ? -1.357 -6.404 -27.031 1.00 85.69 190 PHE A C 1
ATOM 1524 O O . PHE A 1 190 ? -1.771 -7.530 -27.307 1.00 85.69 190 PHE A O 1
ATOM 1531 N N . GLU A 1 191 ? -0.064 -6.087 -27.076 1.00 85.00 191 GLU A N 1
ATOM 1532 C CA . GLU A 1 191 ? 0.984 -7.060 -27.384 1.00 85.00 191 GLU A CA 1
ATOM 1533 C C . GLU A 1 191 ? 1.060 -8.164 -26.321 1.00 85.00 191 GLU A C 1
ATOM 1535 O O . GLU A 1 191 ? 1.085 -9.349 -26.669 1.00 85.00 191 GLU A O 1
ATOM 1540 N N . GLU A 1 192 ? 1.030 -7.795 -25.036 1.00 81.75 192 GLU A N 1
ATOM 1541 C CA . GLU A 1 192 ? 1.084 -8.731 -23.907 1.00 81.75 192 GLU A CA 1
ATOM 1542 C C . GLU A 1 192 ? -0.127 -9.675 -23.886 1.00 81.75 192 GLU A C 1
ATOM 1544 O O . GLU A 1 192 ? 0.022 -10.897 -23.780 1.00 81.75 192 GLU A O 1
ATOM 1549 N N . LEU A 1 193 ? -1.330 -9.125 -24.070 1.00 81.69 193 LEU A N 1
ATOM 1550 C CA . LEU A 1 193 ? -2.588 -9.875 -24.079 1.00 81.69 193 LEU A CA 1
ATOM 1551 C C . LEU A 1 193 ? -2.904 -10.529 -25.433 1.00 81.69 193 LEU A C 1
ATOM 1553 O O . LEU A 1 193 ? -3.900 -11.246 -25.549 1.00 81.69 193 LEU A O 1
ATOM 1557 N N . LYS A 1 194 ? -2.059 -10.314 -26.452 1.00 82.50 194 LYS A N 1
ATOM 1558 C CA . LYS A 1 194 ? -2.263 -10.768 -27.840 1.00 82.50 194 LYS A CA 1
ATOM 1559 C C . LYS A 1 194 ? -3.617 -10.331 -28.411 1.00 82.50 194 LYS A C 1
ATOM 1561 O O . LYS A 1 194 ? -4.294 -11.105 -29.090 1.00 82.50 194 LYS A O 1
ATOM 1566 N N . LEU A 1 195 ? -4.011 -9.097 -28.116 1.00 75.94 195 LEU A N 1
ATOM 1567 C CA . LEU A 1 195 ? -5.229 -8.485 -28.632 1.00 75.94 195 LEU A CA 1
ATOM 1568 C C . LEU A 1 195 ? -4.985 -7.951 -30.047 1.00 75.94 195 LEU A C 1
ATOM 1570 O O . LEU A 1 195 ? -3.947 -7.362 -30.347 1.00 75.94 195 LEU A O 1
ATOM 1574 N N . GLU A 1 196 ? -5.954 -8.153 -30.936 1.00 69.12 196 GLU A N 1
ATOM 1575 C CA . GLU A 1 196 ? -5.927 -7.540 -32.263 1.00 69.12 196 GLU A CA 1
ATOM 1576 C C . GLU A 1 196 ? -6.282 -6.050 -32.155 1.00 69.12 196 GLU A C 1
ATOM 1578 O O . GLU A 1 196 ? -7.142 -5.666 -31.366 1.00 69.12 196 GLU A O 1
ATOM 1583 N N . LYS A 1 197 ? -5.688 -5.190 -32.995 1.00 57.75 197 LYS A N 1
ATOM 1584 C CA . LYS A 1 197 ? -5.952 -3.732 -33.004 1.00 57.75 197 LYS A CA 1
ATOM 1585 C C . LYS A 1 197 ? -7.398 -3.349 -33.369 1.00 57.75 197 LYS A C 1
ATOM 1587 O O . LYS A 1 197 ? -7.729 -2.169 -33.394 1.00 57.75 197 LYS A O 1
ATOM 1592 N N . HIS A 1 198 ? -8.254 -4.331 -33.647 1.00 56.75 198 HIS A N 1
ATOM 1593 C CA . HIS A 1 198 ? -9.631 -4.165 -34.108 1.00 56.75 198 HIS A CA 1
ATOM 1594 C C . HIS A 1 198 ? -10.676 -4.416 -33.009 1.00 56.75 198 HIS A C 1
ATOM 1596 O O . HIS A 1 198 ? -11.831 -4.719 -33.314 1.00 56.75 198 HIS A O 1
ATOM 1602 N N . VAL A 1 199 ? -10.311 -4.294 -31.726 1.00 52.66 199 VAL A N 1
ATOM 1603 C CA . VAL A 1 199 ? -11.304 -4.280 -30.641 1.00 52.66 199 VAL A CA 1
ATOM 1604 C C . VAL A 1 199 ? -12.083 -2.963 -30.719 1.00 52.66 199 VAL A C 1
ATOM 1606 O O . VAL A 1 199 ? -11.646 -1.923 -30.237 1.00 52.66 199 VAL A O 1
ATOM 1609 N N . GLY A 1 200 ? -13.238 -2.992 -31.385 1.00 53.62 200 GLY A N 1
ATOM 1610 C CA . GLY A 1 200 ? -14.122 -1.836 -31.494 1.00 53.62 200 GLY A CA 1
ATOM 1611 C C . GLY A 1 200 ? -14.668 -1.432 -30.124 1.00 53.62 200 GLY A C 1
ATOM 1612 O O . GLY A 1 200 ? -15.483 -2.146 -29.542 1.00 53.62 200 GLY A O 1
ATOM 1613 N N . CYS A 1 201 ? -14.249 -0.275 -29.613 1.00 47.69 201 CYS A N 1
ATOM 1614 C CA . CYS A 1 201 ? -14.811 0.304 -28.399 1.00 47.69 201 CYS A CA 1
ATOM 1615 C C . CYS A 1 201 ? -16.068 1.109 -28.764 1.00 47.69 201 CYS A C 1
ATOM 1617 O O . CYS A 1 201 ? -15.992 2.115 -29.469 1.00 47.69 201 CYS A O 1
ATOM 1619 N 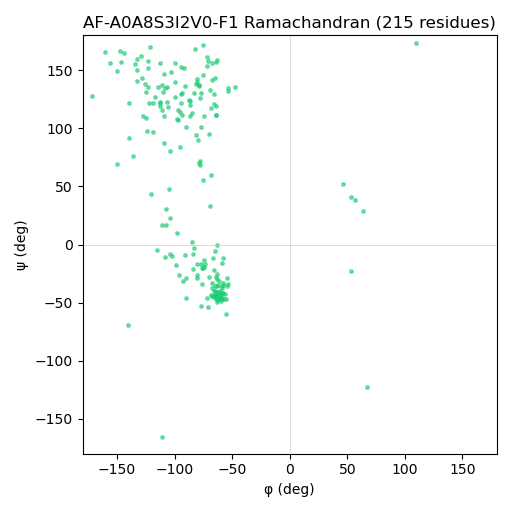N . LYS A 1 202 ? -17.243 0.652 -28.314 1.00 50.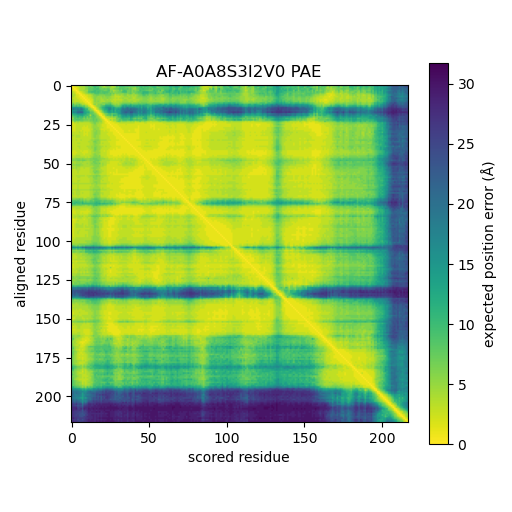19 202 LYS A N 1
ATOM 1620 C CA . LYS A 1 202 ? -18.524 1.324 -28.568 1.00 50.19 202 LYS A CA 1
ATOM 1621 C C . LYS A 1 202 ? -18.907 2.179 -27.364 1.00 50.19 202 LYS A C 1
ATOM 1623 O O . LYS A 1 202 ? -19.279 1.648 -26.322 1.00 50.19 202 LYS A O 1
ATOM 1628 N N . VAL A 1 203 ? -18.816 3.498 -27.511 1.00 48.84 203 VAL A N 1
ATOM 1629 C CA . VAL A 1 203 ? -19.301 4.453 -26.506 1.00 48.84 203 VAL A CA 1
ATOM 1630 C C . VAL A 1 203 ? -20.785 4.706 -26.774 1.00 48.84 203 VAL A C 1
ATOM 1632 O O . VAL A 1 203 ? -21.151 5.133 -27.868 1.00 48.84 203 VAL A O 1
ATOM 1635 N N . PHE A 1 204 ? -21.646 4.407 -25.802 1.00 48.19 204 PHE A N 1
ATOM 1636 C CA . PHE A 1 204 ? -23.080 4.684 -25.889 1.00 48.19 204 PHE A CA 1
ATOM 1637 C C . PHE A 1 204 ? -23.382 6.030 -25.219 1.00 48.19 204 PHE A C 1
ATOM 1639 O O . PHE A 1 204 ? -23.096 6.205 -24.039 1.00 48.19 204 PHE A O 1
ATOM 1646 N N . ASP A 1 205 ? -23.966 6.967 -25.966 1.00 43.41 205 ASP A N 1
ATOM 1647 C CA . ASP A 1 205 ? -24.594 8.175 -25.421 1.00 43.41 205 ASP A CA 1
ATOM 1648 C C . ASP A 1 205 ? -26.105 7.913 -25.311 1.00 43.41 205 ASP A C 1
ATOM 1650 O O . ASP A 1 205 ? -26.779 7.698 -26.319 1.00 43.41 205 ASP A O 1
ATOM 1654 N N . GLU A 1 206 ? -26.654 7.896 -24.093 1.00 51.28 206 GLU A N 1
ATOM 1655 C CA . GLU A 1 206 ? -28.092 7.671 -23.860 1.00 51.28 206 GLU A CA 1
ATOM 1656 C C . GLU A 1 206 ? -28.977 8.817 -24.401 1.00 51.28 206 GLU A C 1
ATOM 1658 O O . GLU A 1 206 ? -30.195 8.661 -24.500 1.00 51.28 206 GLU A O 1
ATOM 1663 N N . GLY A 1 207 ? -28.390 9.962 -24.780 1.00 52.91 207 GLY A N 1
ATOM 1664 C CA . GLY A 1 207 ? -29.110 11.148 -25.256 1.00 52.91 207 GLY A CA 1
ATOM 1665 C C . GLY A 1 207 ? -29.104 11.374 -26.771 1.00 52.91 207 GLY A C 1
ATOM 1666 O O . GLY A 1 207 ? -29.837 12.244 -27.254 1.00 52.91 207 GLY A O 1
ATOM 1667 N N . ARG A 1 208 ? -28.304 10.627 -27.543 1.00 46.44 208 ARG A N 1
ATOM 1668 C CA . ARG A 1 208 ? -28.218 10.765 -29.006 1.00 46.44 208 ARG A CA 1
ATOM 1669 C C . ARG A 1 208 ? -28.134 9.397 -29.667 1.00 46.44 208 ARG A C 1
ATOM 1671 O O . ARG A 1 208 ? -27.197 8.642 -29.450 1.00 46.44 208 ARG A O 1
ATOM 1678 N N . HIS A 1 209 ? -29.082 9.113 -30.556 1.00 44.66 209 HIS A N 1
ATOM 1679 C CA . HIS A 1 209 ? -29.074 7.947 -31.447 1.00 44.66 209 HIS A CA 1
ATOM 1680 C C . HIS A 1 209 ? -27.990 8.021 -32.545 1.00 44.66 209 HIS A C 1
ATOM 1682 O O . HIS A 1 209 ? -28.194 7.510 -33.641 1.00 44.66 209 HIS A O 1
ATOM 1688 N N . ASP A 1 210 ? -26.841 8.630 -32.261 1.00 40.16 210 ASP A N 1
ATOM 1689 C CA . ASP A 1 210 ? -25.705 8.681 -33.174 1.00 40.16 210 ASP A CA 1
ATOM 1690 C C . ASP A 1 210 ? -24.602 7.787 -32.605 1.00 40.16 210 ASP A C 1
ATOM 1692 O O . ASP A 1 210 ? -23.728 8.212 -31.851 1.00 40.16 210 ASP A O 1
ATOM 1696 N N . THR A 1 211 ? -24.664 6.501 -32.945 1.00 38.50 211 THR A N 1
ATOM 1697 C CA . THR A 1 211 ? -23.541 5.582 -32.754 1.00 38.50 211 THR A CA 1
ATOM 1698 C C . THR A 1 211 ? -22.378 6.034 -33.629 1.00 38.50 211 THR A C 1
ATOM 1700 O O . THR A 1 211 ? -22.450 5.927 -34.853 1.00 38.50 211 THR A O 1
ATOM 1703 N N . ILE A 1 212 ? -21.294 6.509 -33.013 1.00 40.88 212 ILE A N 1
ATOM 1704 C CA . ILE A 1 212 ? -20.006 6.634 -33.699 1.00 40.88 212 ILE A CA 1
ATOM 1705 C C . ILE A 1 212 ? -19.379 5.240 -33.706 1.00 40.88 212 ILE A C 1
ATOM 1707 O O . ILE A 1 212 ? -18.699 4.824 -32.771 1.00 40.88 212 ILE A O 1
ATOM 1711 N N . ASP A 1 213 ? -19.685 4.488 -34.757 1.00 38.91 213 ASP A N 1
ATOM 1712 C CA . ASP A 1 213 ? -19.058 3.207 -35.044 1.00 38.91 213 ASP A CA 1
ATOM 1713 C C . ASP A 1 213 ? -17.664 3.479 -35.645 1.00 38.91 213 ASP A C 1
ATOM 1715 O O . ASP A 1 213 ? -17.534 3.791 -36.829 1.00 38.91 213 ASP A O 1
ATOM 1719 N N . PHE A 1 214 ? -16.602 3.346 -34.845 1.00 37.09 214 PHE A N 1
ATOM 1720 C CA . PHE A 1 214 ? -15.231 3.252 -35.363 1.00 37.09 214 PHE A CA 1
ATOM 1721 C C . PHE A 1 214 ? -14.981 1.833 -35.886 1.00 37.09 214 PHE A C 1
ATOM 1723 O O . PHE A 1 214 ? -14.226 1.051 -35.315 1.00 37.09 214 PHE A O 1
ATOM 1730 N N . TRP A 1 215 ? -15.655 1.480 -36.974 1.00 34.69 215 TRP A N 1
ATOM 1731 C CA . TRP A 1 215 ? -15.223 0.387 -37.837 1.00 34.69 215 TRP A CA 1
ATOM 1732 C C . TRP A 1 215 ? -14.393 0.998 -38.948 1.00 34.69 215 TRP A C 1
ATOM 1734 O O . TRP A 1 215 ? -14.899 1.913 -39.580 1.00 34.69 215 TRP A O 1
ATOM 1744 N N . HIS A 1 216 ? -13.193 0.479 -39.217 1.00 35.78 216 HIS A N 1
ATOM 1745 C CA . HIS A 1 216 ? -12.668 0.281 -40.575 1.00 35.78 216 HIS A CA 1
ATOM 1746 C C . HIS A 1 216 ? -11.361 -0.523 -40.556 1.00 35.78 216 HIS A C 1
ATOM 1748 O O . HIS A 1 216 ? -10.395 -0.109 -39.920 1.00 35.78 216 HIS A O 1
ATOM 1754 N N . GLY A 1 217 ? -11.356 -1.592 -41.363 1.00 34.03 217 GLY A N 1
ATOM 1755 C CA . GLY A 1 217 ? -10.176 -2.179 -42.005 1.00 34.03 217 GLY A CA 1
ATOM 1756 C C . GLY A 1 217 ? -9.462 -3.247 -41.214 1.00 34.03 217 GLY A C 1
ATOM 1757 O O . GLY A 1 217 ? -8.501 -2.857 -40.527 1.00 34.03 217 GLY A O 1
#

Secondary structure (DSSP, 8-state):
-B--TTEEEEE--TT--------SSEEEEEEEE-HHHHTTSEEEEE-SS-TTBEEEEEES--HHHHHHTT--EEETTEEEEEEEEEEEE-HHHHHHHHHHHHHHS---S---IIIIIHTT-SSSPPPPP---TT-S-HHHHHHHHHHHHHHTT--EEEEE-SSEEEEE--SHHHHHHHHHT-SHHHHHHHHHHT--TT-------TT----------

Organism: NCBI:txid392030

Mean predicted aligned error: 8.85 Å

Solvent-accessible surface area (backbone atoms only — not comparable to full-atom values): 12555 Å² total; per-residue (Å²): 119,49,62,63,92,44,53,53,79,48,67,56,60,92,82,44,89,66,84,77,71,88,75,49,46,24,42,35,36,28,35,79,33,48,62,72,57,32,40,76,28,37,30,44,21,49,37,93,90,44,65,43,38,32,36,23,39,42,67,44,37,54,70,66,53,33,56,76,64,58,29,62,43,70,65,85,90,47,66,29,28,33,22,60,67,38,33,34,66,36,70,69,57,52,49,53,55,50,49,52,51,65,73,61,76,68,82,89,58,91,80,49,68,67,64,44,52,38,29,21,22,28,80,58,42,51,83,78,75,75,82,57,98,83,53,92,52,57,67,45,46,53,50,43,37,53,49,26,63,77,34,46,86,42,49,44,39,42,46,75,40,91,49,57,49,81,43,68,39,86,43,74,67,43,38,47,16,56,66,56,40,75,43,70,68,8,39,52,51,28,62,74,71,67,52,66,90,76,60,66,75,77,72,83,57,98,89,48,98,69,75,67,74,75,76,83,136